Protein AF-A0A4S2IW60-F1 (afdb_monomer_lite)

Structure (mmCIF, N/CA/C/O backbone):
data_AF-A0A4S2IW60-F1
#
_entry.id   AF-A0A4S2IW60-F1
#
loop_
_atom_site.group_PDB
_atom_site.id
_atom_site.type_symbol
_atom_site.label_atom_id
_atom_site.label_alt_id
_atom_site.label_comp_id
_atom_site.label_asym_id
_atom_site.label_entity_id
_atom_site.label_seq_id
_atom_site.pdbx_PDB_ins_code
_atom_site.Cartn_x
_atom_site.Cartn_y
_atom_site.Cartn_z
_atom_site.occupancy
_atom_site.B_iso_or_equiv
_atom_site.auth_seq_id
_atom_site.auth_comp_id
_atom_site.auth_asym_id
_atom_site.auth_atom_id
_atom_site.pdbx_PDB_model_num
ATOM 1 N N . MET A 1 1 ? 1.378 2.938 -39.657 1.00 47.91 1 MET A N 1
ATOM 2 C CA . MET A 1 1 ? 2.531 2.652 -40.544 1.00 47.91 1 MET A CA 1
ATOM 3 C C . MET A 1 1 ? 3.565 1.867 -39.759 1.00 47.91 1 MET A C 1
ATOM 5 O O . MET A 1 1 ? 3.958 2.307 -38.686 1.00 47.91 1 MET A O 1
ATOM 9 N N . ASN A 1 2 ? 3.950 0.685 -40.238 1.00 55.69 2 ASN A N 1
ATOM 10 C CA . ASN A 1 2 ? 4.815 -0.235 -39.501 1.00 55.69 2 ASN A CA 1
ATOM 11 C C . ASN A 1 2 ? 6.294 0.140 -39.723 1.00 55.69 2 ASN A C 1
ATOM 13 O O . ASN A 1 2 ? 6.951 -0.368 -40.628 1.00 55.69 2 ASN A O 1
ATOM 17 N N . LEU A 1 3 ? 6.793 1.098 -38.936 1.00 64.81 3 LEU A N 1
ATOM 18 C CA . LEU A 1 3 ? 8.138 1.681 -39.078 1.00 64.81 3 LEU A CA 1
ATOM 19 C C . LEU A 1 3 ? 9.258 0.635 -38.951 1.00 64.81 3 LEU A C 1
ATOM 21 O O . LEU A 1 3 ? 10.300 0.759 -39.585 1.00 64.81 3 LEU A O 1
ATOM 25 N N . GLN A 1 4 ? 9.027 -0.439 -38.193 1.00 69.62 4 GLN A N 1
ATOM 26 C CA . GLN A 1 4 ? 9.995 -1.527 -38.045 1.00 69.62 4 GLN A CA 1
ATOM 27 C C . GLN A 1 4 ? 10.206 -2.312 -39.346 1.00 69.62 4 GLN A C 1
ATOM 29 O O . GLN A 1 4 ? 11.323 -2.745 -39.628 1.00 69.62 4 GLN A O 1
ATOM 34 N N . ALA A 1 5 ? 9.163 -2.463 -40.168 1.00 71.06 5 ALA A N 1
ATOM 35 C CA . ALA A 1 5 ? 9.272 -3.144 -41.454 1.00 71.06 5 ALA A CA 1
ATOM 36 C C . ALA A 1 5 ? 10.109 -2.328 -42.454 1.00 71.06 5 ALA A C 1
ATOM 38 O O . ALA A 1 5 ? 10.942 -2.897 -43.160 1.00 71.06 5 ALA A O 1
ATOM 39 N N . SER A 1 6 ? 9.963 -0.994 -42.469 1.00 76.00 6 SER A N 1
ATOM 40 C CA . SER A 1 6 ? 10.751 -0.145 -43.373 1.00 76.00 6 SER A CA 1
ATOM 41 C C . SER A 1 6 ? 12.216 -0.037 -42.945 1.00 76.00 6 SER A C 1
ATOM 43 O O . SER A 1 6 ? 13.084 -0.030 -43.815 1.00 76.00 6 SER A O 1
ATOM 45 N N . VAL A 1 7 ? 12.508 -0.009 -41.635 1.00 78.12 7 VAL A N 1
ATOM 46 C CA . VAL A 1 7 ? 13.886 -0.003 -41.100 1.00 78.12 7 VAL A CA 1
ATOM 47 C C . VAL A 1 7 ? 14.616 -1.305 -41.433 1.00 78.12 7 VAL A C 1
ATOM 49 O O . VAL A 1 7 ? 15.764 -1.270 -41.864 1.00 78.12 7 VAL A O 1
ATOM 52 N N . ARG A 1 8 ? 13.951 -2.462 -41.315 1.00 80.06 8 ARG A N 1
ATOM 53 C CA . ARG A 1 8 ? 14.544 -3.756 -41.701 1.00 80.06 8 ARG A CA 1
ATOM 54 C C . ARG A 1 8 ? 14.834 -3.834 -43.200 1.00 80.06 8 ARG A C 1
ATOM 56 O O . ARG A 1 8 ? 15.906 -4.292 -43.582 1.00 80.06 8 ARG A O 1
ATOM 63 N N . ALA A 1 9 ? 13.917 -3.349 -44.037 1.00 80.19 9 ALA A N 1
ATOM 64 C CA . ALA A 1 9 ? 14.112 -3.311 -45.486 1.00 80.19 9 ALA A CA 1
ATOM 65 C C . ALA A 1 9 ? 15.262 -2.372 -45.899 1.00 80.19 9 ALA A C 1
ATOM 67 O O . ALA A 1 9 ? 16.077 -2.733 -46.744 1.00 80.19 9 ALA A O 1
ATOM 68 N N . THR A 1 10 ? 15.376 -1.195 -45.271 1.00 79.75 10 THR A N 1
ATOM 69 C CA . THR A 1 10 ? 16.480 -0.251 -45.540 1.00 79.75 10 THR A CA 1
ATOM 70 C C . THR A 1 10 ? 17.820 -0.750 -45.012 1.00 79.75 10 THR A C 1
ATOM 72 O O . THR A 1 10 ? 18.823 -0.603 -45.704 1.00 79.75 10 THR A O 1
ATOM 75 N N . ALA A 1 11 ? 17.851 -1.403 -43.849 1.00 78.12 11 ALA A N 1
ATOM 76 C CA . ALA A 1 11 ? 19.061 -2.045 -43.340 1.00 78.12 11 ALA A CA 1
ATOM 77 C C . ALA A 1 11 ? 19.540 -3.174 -44.271 1.00 78.12 11 ALA A C 1
ATOM 79 O O . ALA A 1 11 ? 20.723 -3.230 -44.597 1.00 78.12 11 ALA A O 1
ATOM 80 N N . ALA A 1 12 ? 18.628 -4.021 -44.762 1.00 79.12 12 ALA A N 1
ATOM 81 C CA . ALA A 1 12 ? 18.950 -5.079 -45.723 1.00 79.12 12 ALA A CA 1
ATOM 82 C C . ALA A 1 12 ? 19.441 -4.524 -47.074 1.00 79.12 12 ALA A C 1
ATOM 84 O O . ALA A 1 12 ? 20.377 -5.056 -47.667 1.00 79.12 12 ALA A O 1
ATOM 85 N N . ALA A 1 13 ? 18.853 -3.424 -47.551 1.00 77.44 13 ALA A N 1
ATOM 86 C CA . ALA A 1 13 ? 19.328 -2.745 -48.753 1.00 77.44 13 ALA A CA 1
ATOM 87 C C . ALA A 1 13 ? 20.726 -2.133 -48.548 1.00 77.44 13 ALA A C 1
ATOM 89 O O . ALA A 1 13 ? 21.573 -2.225 -49.433 1.00 77.44 13 ALA A O 1
ATOM 90 N N . ALA A 1 14 ? 21.006 -1.559 -47.375 1.00 74.50 14 ALA A N 1
ATOM 91 C CA . ALA A 1 14 ? 22.305 -0.966 -47.064 1.00 74.50 14 ALA A CA 1
ATOM 92 C C . ALA A 1 14 ? 23.424 -2.018 -46.947 1.00 74.50 14 ALA A C 1
ATOM 94 O O . ALA A 1 14 ? 24.538 -1.788 -47.425 1.00 74.50 14 ALA A O 1
ATOM 95 N N . THR A 1 15 ? 23.140 -3.196 -46.380 1.00 79.62 15 THR A N 1
ATOM 96 C CA . THR A 1 15 ? 24.102 -4.312 -46.347 1.00 79.62 15 THR A CA 1
ATOM 97 C C . THR A 1 15 ? 24.332 -4.905 -47.738 1.00 79.62 15 THR A C 1
ATOM 99 O O . THR A 1 15 ? 25.475 -5.204 -48.095 1.00 79.62 15 THR A O 1
ATOM 102 N N . ALA A 1 16 ? 23.287 -5.001 -48.566 1.00 77.81 16 ALA A N 1
ATOM 103 C CA . ALA A 1 16 ? 23.410 -5.404 -49.967 1.00 77.81 16 ALA A CA 1
ATOM 104 C C . ALA A 1 16 ? 24.248 -4.403 -50.787 1.00 77.81 16 ALA A C 1
ATOM 106 O O . ALA A 1 16 ? 25.131 -4.808 -51.541 1.00 77.81 16 ALA A O 1
ATOM 107 N N . LEU A 1 17 ? 24.047 -3.095 -50.599 1.00 77.94 17 LEU A N 1
ATOM 108 C CA . LEU A 1 17 ? 24.834 -2.050 -51.268 1.00 77.94 17 LEU A CA 1
ATOM 109 C C . LEU A 1 17 ? 26.304 -2.068 -50.837 1.00 77.94 17 LEU A C 1
ATOM 111 O O . LEU A 1 17 ? 27.192 -1.985 -51.682 1.00 77.94 17 LEU A O 1
ATOM 115 N N . SER A 1 18 ? 26.568 -2.248 -49.541 1.00 76.56 18 SER A N 1
ATOM 116 C CA . SER A 1 18 ? 27.932 -2.304 -49.000 1.00 76.56 18 SER A CA 1
ATOM 117 C C . SER A 1 18 ? 28.696 -3.537 -49.498 1.00 76.56 18 SER A C 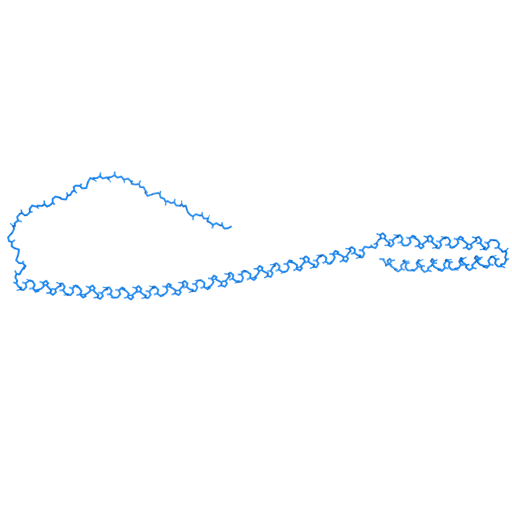1
ATOM 119 O O . SER A 1 18 ? 29.849 -3.430 -49.911 1.00 76.56 18 SER A O 1
ATOM 121 N N . SER A 1 19 ? 28.048 -4.707 -49.515 1.00 79.31 19 SER A N 1
ATOM 122 C CA . SER A 1 19 ? 28.646 -5.951 -50.027 1.00 79.31 19 SER A CA 1
ATOM 123 C C . SER A 1 19 ? 28.878 -5.906 -51.541 1.00 79.31 19 SER A C 1
ATOM 125 O O . SER A 1 19 ? 29.944 -6.304 -52.010 1.00 79.31 19 SER A O 1
ATOM 127 N N . THR A 1 20 ? 27.938 -5.339 -52.303 1.00 79.25 20 THR A N 1
ATOM 128 C CA . THR A 1 20 ? 28.088 -5.136 -53.754 1.00 79.25 20 THR A CA 1
ATOM 129 C C . THR A 1 20 ? 29.195 -4.121 -54.065 1.00 79.25 20 THR A C 1
ATOM 131 O O . THR A 1 20 ? 30.006 -4.343 -54.964 1.00 79.25 20 THR A O 1
ATOM 134 N N . GLY A 1 21 ? 29.289 -3.035 -53.291 1.00 72.81 21 GLY A N 1
ATOM 135 C CA . GLY A 1 21 ? 30.345 -2.029 -53.411 1.00 72.81 21 GLY A CA 1
ATOM 136 C C . GLY A 1 21 ? 31.744 -2.581 -53.116 1.00 72.81 21 GLY A C 1
ATOM 137 O O . GLY A 1 21 ? 32.685 -2.269 -53.849 1.00 72.81 21 GLY A O 1
ATOM 138 N N . LEU A 1 22 ? 31.869 -3.458 -52.110 1.00 77.25 22 LEU A N 1
ATOM 139 C CA . LEU A 1 22 ? 33.101 -4.194 -51.784 1.00 77.25 22 LEU A CA 1
ATOM 140 C C . LEU A 1 22 ? 33.511 -5.168 -52.899 1.00 77.25 22 LEU A C 1
ATOM 142 O O . LEU A 1 22 ? 34.684 -5.248 -53.263 1.00 77.25 22 LEU A O 1
ATOM 146 N N . ALA A 1 23 ? 32.545 -5.878 -53.486 1.00 76.94 23 ALA A N 1
ATOM 147 C CA . ALA A 1 23 ? 32.806 -6.778 -54.606 1.00 76.94 23 ALA A CA 1
ATOM 148 C C . ALA A 1 23 ? 33.277 -6.013 -55.857 1.00 76.94 23 ALA A C 1
ATOM 150 O O . ALA A 1 23 ? 34.226 -6.434 -56.518 1.00 76.94 23 ALA A O 1
ATOM 151 N N . LEU A 1 24 ? 32.664 -4.860 -56.155 1.00 75.19 24 LEU A N 1
ATOM 152 C CA . LEU A 1 24 ? 33.042 -3.998 -57.283 1.00 75.19 24 LEU A CA 1
ATOM 153 C C . LEU A 1 24 ? 34.412 -3.336 -57.093 1.00 75.19 24 LEU A C 1
ATOM 155 O O . LEU A 1 24 ? 35.187 -3.272 -58.047 1.00 75.19 24 LEU A O 1
ATOM 159 N N . THR A 1 25 ? 34.743 -2.895 -55.875 1.00 76.75 25 THR A N 1
ATOM 160 C CA . THR A 1 25 ? 36.091 -2.384 -55.566 1.00 76.75 25 THR A CA 1
ATOM 161 C C . THR A 1 25 ? 37.144 -3.468 -55.729 1.00 76.75 25 THR A C 1
ATOM 163 O O . THR A 1 25 ? 38.129 -3.244 -56.430 1.00 76.75 25 THR A O 1
ATOM 166 N N . GLY A 1 26 ? 36.918 -4.658 -55.165 1.00 73.38 26 GLY A N 1
ATOM 167 C CA . GLY A 1 26 ? 37.831 -5.793 -55.316 1.00 73.38 26 GLY A CA 1
ATOM 168 C C . GLY A 1 26 ? 38.048 -6.180 -56.780 1.00 73.38 26 GLY A C 1
ATOM 169 O O . GLY A 1 26 ? 39.187 -6.329 -57.221 1.00 73.38 26 GLY A O 1
ATOM 170 N N . LEU A 1 27 ? 36.970 -6.262 -57.565 1.00 75.38 27 LEU A N 1
ATOM 171 C CA . LEU A 1 27 ? 37.039 -6.605 -58.988 1.00 75.38 27 LEU A CA 1
ATOM 172 C C . LEU A 1 27 ? 37.713 -5.508 -59.829 1.00 75.38 27 LEU A C 1
ATOM 174 O O . LEU A 1 27 ? 38.441 -5.818 -60.773 1.00 75.38 27 LEU A O 1
ATOM 178 N N . GLY A 1 28 ? 37.510 -4.236 -59.471 1.00 67.56 28 GLY A N 1
ATOM 179 C CA . GLY A 1 28 ? 38.191 -3.092 -60.079 1.00 67.56 28 GLY A CA 1
ATOM 180 C C . GLY A 1 28 ? 39.699 -3.102 -59.826 1.00 67.56 28 GLY A C 1
ATOM 181 O O . GLY A 1 28 ? 40.467 -2.872 -60.759 1.00 67.56 28 GLY A O 1
ATOM 182 N N . VAL A 1 29 ? 40.127 -3.445 -58.607 1.00 77.44 29 VAL A N 1
ATOM 183 C CA . VAL A 1 29 ? 41.548 -3.586 -58.243 1.00 77.44 29 VAL A CA 1
ATOM 184 C C . VAL A 1 29 ? 42.187 -4.777 -58.963 1.00 77.44 29 VAL A C 1
ATOM 186 O O . VAL A 1 29 ? 43.244 -4.628 -59.566 1.00 77.44 29 VAL A O 1
ATOM 189 N N . LEU A 1 30 ? 41.520 -5.935 -58.989 1.00 83.19 30 LEU A N 1
ATOM 190 C CA . LEU A 1 30 ? 42.009 -7.142 -59.673 1.00 83.19 30 LEU A CA 1
ATOM 191 C C . LEU A 1 30 ? 42.158 -6.969 -61.193 1.00 83.19 30 LEU A C 1
ATOM 193 O O . LEU A 1 30 ? 43.026 -7.596 -61.795 1.00 83.19 30 LEU A O 1
ATOM 197 N N . ARG A 1 31 ? 41.317 -6.140 -61.825 1.00 85.25 31 ARG A N 1
ATOM 198 C CA . ARG A 1 31 ? 41.336 -5.890 -63.279 1.00 85.25 31 ARG A CA 1
ATOM 199 C C . ARG A 1 31 ? 42.014 -4.574 -63.685 1.00 85.25 31 ARG A C 1
ATOM 201 O O . ARG A 1 31 ? 41.926 -4.211 -64.855 1.00 85.25 31 ARG A O 1
ATOM 208 N N . ASN A 1 32 ? 42.661 -3.855 -62.760 1.00 80.56 32 ASN A N 1
ATOM 209 C CA . ASN A 1 32 ? 43.250 -2.525 -63.001 1.00 80.56 32 ASN A CA 1
ATOM 210 C C . ASN A 1 32 ? 42.265 -1.508 -63.624 1.00 80.56 32 ASN A C 1
ATOM 212 O O . ASN A 1 32 ? 42.641 -0.631 -64.401 1.00 80.56 32 ASN A O 1
ATOM 216 N N . ASN A 1 33 ? 40.979 -1.612 -63.279 1.00 80.44 33 ASN A N 1
ATOM 217 C CA . ASN A 1 33 ? 39.919 -0.765 -63.816 1.00 80.44 33 ASN A CA 1
ATOM 218 C C . ASN A 1 33 ? 39.506 0.298 -62.783 1.00 80.44 33 ASN A C 1
ATOM 220 O O . ASN A 1 33 ? 38.589 0.101 -61.981 1.00 80.44 33 ASN A O 1
ATOM 224 N N . VAL A 1 34 ? 40.201 1.438 -62.816 1.00 80.69 34 VAL A N 1
ATOM 225 C CA . VAL A 1 34 ? 40.030 2.584 -61.901 1.00 80.69 34 VAL A CA 1
ATOM 226 C C . VAL A 1 34 ? 38.567 3.030 -61.710 1.00 80.69 34 VAL A C 1
ATOM 228 O O . VAL A 1 34 ? 38.159 3.176 -60.557 1.00 80.69 34 VAL A O 1
ATOM 231 N N . PRO A 1 35 ? 37.726 3.201 -62.753 1.00 83.31 35 PRO A N 1
ATOM 232 C CA . PRO A 1 35 ? 36.339 3.634 -62.554 1.00 83.31 35 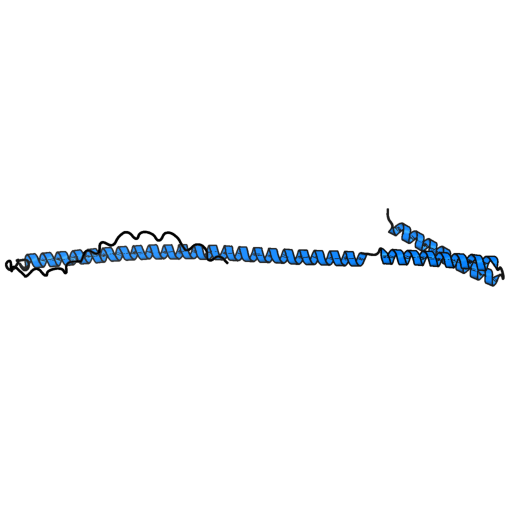PRO A CA 1
ATOM 233 C C . PRO A 1 35 ? 35.487 2.634 -61.757 1.00 83.31 35 PRO A C 1
ATOM 235 O O . PRO A 1 35 ? 34.592 3.056 -61.027 1.00 83.31 35 PRO A O 1
ATOM 238 N N . HIS A 1 36 ? 35.780 1.329 -61.817 1.00 74.12 36 HIS A N 1
ATOM 239 C CA . HIS A 1 36 ? 35.074 0.333 -60.998 1.00 74.12 36 HIS A CA 1
ATOM 240 C C . HIS A 1 36 ? 35.511 0.387 -59.528 1.00 74.12 36 HIS A C 1
ATOM 242 O O . HIS A 1 36 ? 34.675 0.256 -58.633 1.00 74.12 36 HIS A O 1
ATOM 248 N N . ALA A 1 37 ? 36.796 0.650 -59.272 1.00 76.00 37 ALA A N 1
ATOM 249 C CA . ALA A 1 37 ? 37.308 0.844 -57.919 1.00 76.00 37 ALA A CA 1
ATOM 250 C C . ALA A 1 37 ? 36.732 2.113 -57.259 1.00 76.00 37 ALA A C 1
ATOM 252 O O . ALA A 1 37 ? 36.306 2.072 -56.107 1.00 76.00 37 ALA A O 1
ATOM 253 N N . VAL A 1 38 ? 36.642 3.223 -57.997 1.00 84.75 38 VAL A N 1
ATOM 254 C CA . VAL A 1 38 ? 36.061 4.481 -57.488 1.00 84.75 38 VAL A CA 1
ATOM 255 C C . VAL A 1 38 ? 34.541 4.369 -57.298 1.00 84.75 38 VAL A C 1
ATOM 257 O O . VAL A 1 38 ? 34.004 4.835 -56.295 1.00 84.75 38 VAL A O 1
ATOM 260 N N . GLY A 1 39 ? 33.831 3.712 -58.221 1.00 78.81 39 GLY A N 1
ATOM 261 C CA . GLY A 1 39 ? 32.390 3.483 -58.083 1.00 78.81 39 GLY A CA 1
ATOM 262 C C . GLY A 1 39 ? 32.044 2.599 -56.881 1.00 78.81 39 GLY A C 1
ATOM 263 O O . GLY A 1 39 ? 31.135 2.917 -56.113 1.00 78.81 39 GLY A O 1
ATOM 264 N N . GLY A 1 40 ? 32.804 1.520 -56.669 1.00 76.75 40 GLY A N 1
ATOM 265 C CA . GLY A 1 40 ? 32.594 0.624 -55.533 1.00 76.75 40 GLY A CA 1
ATOM 266 C C . GLY A 1 40 ? 32.867 1.290 -54.180 1.00 76.75 40 GLY A C 1
ATOM 267 O O . GLY A 1 40 ? 32.097 1.079 -53.245 1.00 76.75 40 GLY A O 1
ATOM 268 N N . SER A 1 41 ? 33.889 2.148 -54.064 1.00 79.38 41 SER A N 1
ATOM 269 C CA . SER A 1 41 ? 34.186 2.842 -52.801 1.00 79.38 41 SER A CA 1
ATOM 270 C C . SER A 1 41 ? 33.093 3.851 -52.431 1.00 79.38 41 SER A C 1
ATOM 272 O O . SER A 1 41 ? 32.725 3.954 -51.261 1.00 79.38 41 SER A O 1
ATOM 274 N N . CYS A 1 42 ? 32.494 4.516 -53.425 1.00 84.31 42 CYS A N 1
ATOM 275 C CA . CYS A 1 42 ? 31.334 5.388 -53.233 1.00 84.31 42 CYS A CA 1
ATOM 276 C C . CYS A 1 42 ? 30.096 4.615 -52.726 1.00 84.31 42 CYS A C 1
ATOM 278 O O . CYS A 1 42 ? 29.404 5.063 -51.806 1.00 84.31 42 CYS A O 1
ATOM 280 N N . LEU A 1 43 ? 29.843 3.412 -53.256 1.00 77.44 43 LEU A N 1
ATOM 281 C CA . LEU A 1 43 ? 28.753 2.543 -52.787 1.00 77.44 43 LEU A CA 1
ATOM 282 C C . LEU A 1 43 ? 28.969 2.040 -51.352 1.00 77.44 43 LEU A C 1
ATOM 284 O O . LEU A 1 43 ? 28.022 1.963 -50.572 1.00 77.44 43 LEU A O 1
ATOM 288 N N . VAL A 1 44 ? 30.215 1.751 -50.972 1.00 82.56 44 VAL A N 1
ATOM 289 C CA . VAL A 1 44 ? 30.550 1.377 -49.589 1.00 82.56 44 VAL A CA 1
ATOM 290 C C . VAL A 1 44 ? 30.351 2.562 -48.641 1.00 82.56 44 VAL A C 1
ATOM 292 O O . VAL A 1 44 ? 29.719 2.406 -47.598 1.00 82.56 44 VAL A O 1
ATOM 295 N N . ALA A 1 45 ? 30.825 3.757 -49.006 1.00 83.50 45 ALA A N 1
ATOM 296 C CA . ALA A 1 45 ? 30.671 4.956 -48.181 1.00 83.50 45 ALA A CA 1
ATOM 297 C C . ALA A 1 45 ? 29.193 5.315 -47.949 1.00 83.50 45 ALA A C 1
ATOM 299 O O . ALA A 1 45 ? 28.791 5.612 -46.823 1.00 83.50 45 ALA A O 1
ATOM 300 N N . THR A 1 46 ? 28.366 5.230 -48.995 1.00 85.69 46 THR A N 1
ATOM 301 C CA . THR A 1 46 ? 26.917 5.466 -48.890 1.00 85.69 46 THR A CA 1
ATOM 302 C C . THR A 1 46 ? 26.214 4.386 -48.068 1.00 85.69 46 THR A C 1
ATOM 304 O O . THR A 1 46 ? 25.390 4.721 -47.216 1.00 85.69 46 THR A O 1
ATOM 307 N N . GLY A 1 47 ? 26.574 3.111 -48.238 1.00 78.19 47 GLY A N 1
ATOM 308 C CA . GLY A 1 47 ? 26.053 2.015 -47.419 1.00 78.19 47 GLY A CA 1
ATOM 309 C C . GLY A 1 47 ? 26.346 2.199 -45.925 1.00 78.19 47 GLY A C 1
ATOM 310 O O . GLY A 1 47 ? 25.432 2.118 -45.102 1.00 78.19 47 GLY A O 1
ATOM 311 N N . ILE A 1 48 ? 27.589 2.545 -45.577 1.00 86.06 48 ILE A N 1
ATOM 312 C CA . ILE A 1 48 ? 27.997 2.832 -44.193 1.00 86.06 48 ILE A CA 1
ATOM 313 C C . ILE A 1 48 ? 27.246 4.049 -43.639 1.00 86.06 48 ILE A C 1
ATOM 315 O O . ILE A 1 48 ? 26.742 3.991 -42.517 1.00 86.06 48 ILE A O 1
ATOM 319 N N . ALA A 1 49 ? 27.120 5.129 -44.417 1.00 89.94 49 ALA A N 1
ATOM 320 C CA . ALA A 1 49 ? 26.400 6.329 -43.992 1.00 89.94 49 ALA A CA 1
ATOM 321 C C . ALA A 1 49 ? 24.922 6.038 -43.676 1.00 89.94 49 ALA A C 1
ATOM 323 O O . ALA A 1 49 ? 24.399 6.511 -42.666 1.00 89.94 49 ALA A O 1
ATOM 324 N N . VAL A 1 50 ? 24.253 5.213 -44.490 1.00 87.94 50 VAL A N 1
ATOM 325 C CA . VAL A 1 50 ? 22.862 4.803 -44.243 1.00 87.94 50 VAL A CA 1
ATOM 326 C C . VAL A 1 50 ? 22.748 3.953 -42.975 1.00 87.94 50 VAL A C 1
ATOM 328 O O . VAL A 1 50 ? 21.863 4.208 -42.157 1.00 87.94 50 VAL A O 1
ATOM 331 N N . VAL A 1 51 ? 23.650 2.988 -42.760 1.00 87.38 51 VAL A N 1
ATOM 332 C CA . VAL A 1 51 ? 23.668 2.176 -41.527 1.00 87.38 51 VAL A CA 1
ATOM 333 C C . VAL A 1 51 ? 23.895 3.053 -40.293 1.00 87.38 51 VAL A C 1
ATOM 335 O O . VAL A 1 51 ? 23.180 2.906 -39.301 1.00 87.38 51 VAL A O 1
ATOM 338 N N . ALA A 1 52 ? 24.830 4.003 -40.361 1.00 86.62 52 ALA A N 1
ATOM 339 C CA . ALA A 1 52 ? 25.104 4.933 -39.269 1.00 86.62 52 ALA A CA 1
ATOM 340 C C . ALA A 1 52 ? 23.876 5.793 -38.923 1.00 86.62 52 ALA A C 1
ATOM 342 O O . ALA A 1 52 ? 23.523 5.920 -37.751 1.00 86.62 52 ALA A O 1
ATOM 343 N N . LEU A 1 53 ? 23.171 6.326 -39.927 1.00 89.06 53 LEU A N 1
ATOM 344 C CA . LEU A 1 53 ? 21.940 7.096 -39.715 1.00 89.06 53 LEU A CA 1
ATOM 345 C C . LEU A 1 53 ? 20.817 6.254 -39.098 1.00 89.06 53 LEU A C 1
ATOM 347 O O . LEU A 1 53 ? 20.088 6.750 -38.236 1.00 89.06 53 LEU A O 1
ATOM 351 N N . ILE A 1 54 ? 20.679 4.986 -39.503 1.00 87.62 54 ILE A N 1
ATOM 352 C CA . ILE A 1 54 ? 19.706 4.063 -38.903 1.00 87.62 54 ILE A CA 1
ATOM 353 C C . ILE A 1 54 ? 20.040 3.835 -37.429 1.00 87.62 54 ILE A C 1
ATOM 355 O O . ILE A 1 54 ? 19.143 3.964 -36.601 1.00 87.62 54 ILE A O 1
ATOM 359 N N . LEU A 1 55 ? 21.308 3.568 -37.097 1.00 85.00 55 LEU A N 1
ATOM 360 C CA . LEU A 1 55 ? 21.748 3.343 -35.718 1.00 85.00 55 LEU A CA 1
ATOM 361 C C . LEU A 1 55 ? 21.520 4.567 -34.827 1.00 85.00 55 LEU A C 1
ATOM 363 O O . LEU A 1 55 ? 20.982 4.431 -33.730 1.00 85.00 55 LEU A O 1
ATOM 367 N N . ILE A 1 56 ? 21.866 5.764 -35.309 1.00 87.56 56 ILE A N 1
ATOM 368 C CA . ILE A 1 56 ? 21.618 7.019 -34.585 1.00 87.56 56 ILE A CA 1
ATOM 369 C C . ILE A 1 56 ? 20.115 7.212 -34.371 1.00 87.56 56 ILE A C 1
ATOM 371 O O . ILE A 1 56 ? 19.677 7.526 -33.266 1.00 87.56 56 ILE A O 1
ATOM 375 N N . ARG A 1 57 ? 19.298 6.978 -35.406 1.00 86.62 57 ARG A N 1
ATOM 376 C CA . ARG A 1 57 ? 17.842 7.086 -35.287 1.00 86.62 57 ARG A CA 1
ATOM 377 C C . ARG A 1 57 ? 17.289 6.083 -34.284 1.00 86.62 57 ARG A C 1
ATOM 379 O O . ARG A 1 57 ? 16.456 6.474 -33.470 1.00 86.62 57 ARG A O 1
ATOM 386 N N . THR A 1 58 ? 17.711 4.820 -34.328 1.00 84.19 58 THR A N 1
ATOM 387 C CA . THR A 1 58 ? 17.269 3.818 -33.351 1.00 84.19 58 THR A CA 1
ATOM 388 C C . THR A 1 58 ? 17.710 4.212 -31.956 1.00 84.19 58 THR A C 1
ATOM 390 O O . THR A 1 58 ? 16.883 4.214 -31.067 1.00 84.19 58 THR A O 1
ATOM 393 N N . TRP A 1 59 ? 18.943 4.673 -31.772 1.00 84.25 59 TRP A N 1
ATOM 394 C CA . TRP A 1 59 ? 19.434 5.081 -30.459 1.00 84.25 59 TRP A CA 1
ATOM 395 C C . TRP A 1 59 ? 18.657 6.272 -29.872 1.00 84.25 59 TRP A C 1
ATOM 397 O O . TRP A 1 59 ? 18.349 6.278 -28.688 1.00 84.25 59 TRP A O 1
ATOM 407 N N . ILE A 1 60 ? 18.271 7.251 -30.699 1.00 83.94 60 ILE A N 1
ATOM 408 C CA . ILE A 1 60 ? 17.480 8.414 -30.257 1.00 83.94 60 ILE A CA 1
ATOM 409 C C . ILE A 1 60 ? 16.009 8.052 -30.002 1.00 83.94 60 ILE A C 1
ATOM 411 O O . ILE A 1 60 ? 15.366 8.626 -29.127 1.00 83.94 60 ILE A O 1
ATOM 415 N N . THR A 1 61 ? 15.438 7.156 -30.811 1.00 86.62 61 THR A N 1
ATOM 416 C CA . THR A 1 61 ? 13.993 6.858 -30.769 1.00 86.62 61 THR A CA 1
ATOM 417 C C . THR A 1 61 ? 13.641 5.644 -29.925 1.00 86.62 61 THR A C 1
ATOM 419 O O . THR A 1 61 ? 12.468 5.474 -29.570 1.00 86.62 61 THR A O 1
ATOM 422 N N . ASP A 1 62 ? 14.625 4.812 -29.593 1.00 82.44 62 ASP A N 1
ATOM 423 C CA . ASP A 1 62 ? 14.415 3.664 -28.737 1.00 82.44 62 ASP A CA 1
ATOM 424 C C . ASP A 1 62 ? 14.221 4.130 -27.298 1.00 82.44 62 ASP A C 1
ATOM 426 O O . ASP A 1 62 ? 15.128 4.566 -26.596 1.00 82.44 62 ASP A O 1
ATOM 430 N N . THR A 1 63 ? 12.961 4.089 -26.891 1.00 84.88 63 THR A N 1
ATOM 431 C CA . THR A 1 63 ? 12.504 4.436 -25.548 1.00 84.88 63 THR A CA 1
ATOM 432 C C . THR A 1 63 ? 11.970 3.199 -24.836 1.00 84.88 63 THR A C 1
ATOM 434 O O . THR A 1 63 ? 11.240 3.337 -23.853 1.00 84.88 63 THR A O 1
ATOM 437 N N . SER A 1 64 ? 12.286 1.989 -25.327 1.00 87.06 64 SER A N 1
ATOM 438 C CA . SER A 1 64 ? 11.814 0.726 -24.749 1.00 87.06 64 SER A CA 1
ATOM 439 C C . SER A 1 64 ? 12.109 0.648 -23.260 1.00 87.06 64 SER A C 1
ATOM 441 O O . SER A 1 64 ? 11.215 0.353 -22.473 1.00 87.06 64 SER A O 1
ATOM 443 N N . ASP A 1 65 ? 13.332 0.991 -22.870 1.00 86.50 65 ASP A N 1
ATOM 444 C CA . ASP A 1 65 ? 13.804 0.831 -21.500 1.00 86.50 65 ASP A CA 1
ATOM 445 C C . ASP A 1 65 ? 13.133 1.838 -20.572 1.00 86.50 65 ASP A C 1
ATOM 447 O O . ASP A 1 65 ? 12.657 1.470 -19.501 1.00 86.50 65 ASP A O 1
ATOM 451 N N . ALA A 1 66 ? 12.973 3.083 -21.027 1.00 85.31 66 ALA A N 1
ATOM 452 C CA . ALA A 1 66 ? 12.231 4.106 -20.297 1.00 85.31 66 ALA A CA 1
ATOM 453 C C . ALA A 1 66 ? 10.747 3.733 -20.133 1.00 85.31 66 ALA A C 1
ATOM 455 O O . ALA A 1 66 ? 10.174 3.917 -19.061 1.00 85.31 66 ALA A O 1
ATOM 456 N N . ARG A 1 67 ? 10.119 3.164 -21.171 1.00 90.19 67 ARG A N 1
ATOM 457 C CA . ARG A 1 67 ? 8.726 2.687 -21.107 1.00 90.19 67 ARG A CA 1
ATOM 458 C C . ARG A 1 67 ? 8.578 1.482 -20.185 1.00 90.19 67 ARG A C 1
ATOM 460 O O . ARG A 1 67 ? 7.616 1.423 -19.427 1.00 90.19 67 ARG A O 1
ATOM 467 N N . ASN A 1 68 ? 9.525 0.549 -20.224 1.00 93.50 68 ASN A N 1
ATOM 468 C CA . ASN A 1 68 ? 9.543 -0.617 -19.347 1.00 93.50 68 ASN A CA 1
ATOM 469 C C . ASN A 1 68 ? 9.754 -0.205 -17.886 1.00 93.50 68 ASN A C 1
ATOM 471 O O . ASN A 1 68 ? 9.037 -0.691 -17.014 1.00 93.50 68 ASN A O 1
ATOM 475 N N . ALA A 1 69 ? 10.671 0.729 -17.625 1.00 93.44 69 ALA A N 1
ATOM 476 C CA . ALA A 1 69 ? 10.898 1.293 -16.299 1.00 93.44 69 ALA A CA 1
ATOM 477 C C . ALA A 1 69 ? 9.654 2.025 -15.776 1.00 93.44 69 ALA A C 1
ATOM 479 O O . ALA A 1 69 ? 9.248 1.806 -14.637 1.00 93.44 69 ALA A O 1
ATOM 480 N N . LEU A 1 70 ? 8.996 2.827 -16.620 1.00 95.88 70 LEU A N 1
ATOM 481 C CA . LEU A 1 70 ? 7.745 3.497 -16.262 1.00 95.88 70 LEU A CA 1
ATOM 482 C C . LEU A 1 70 ? 6.633 2.488 -15.945 1.00 95.88 70 LEU A C 1
ATOM 484 O O . LEU A 1 70 ? 5.941 2.635 -14.942 1.00 95.88 70 LEU A O 1
ATOM 488 N N . ALA A 1 71 ? 6.476 1.447 -16.766 1.00 95.00 71 ALA A N 1
ATOM 489 C CA . ALA A 1 71 ? 5.482 0.402 -16.538 1.00 95.00 71 ALA A CA 1
ATOM 490 C C . ALA A 1 71 ? 5.759 -0.395 -15.251 1.00 95.00 71 ALA A C 1
ATOM 492 O O . ALA A 1 71 ? 4.821 -0.769 -14.550 1.00 95.00 71 ALA A O 1
ATOM 493 N N . ALA A 1 72 ? 7.028 -0.649 -14.921 1.00 96.75 72 ALA A N 1
ATOM 494 C CA . ALA A 1 72 ? 7.411 -1.272 -13.657 1.00 96.75 72 ALA A CA 1
ATOM 495 C C . ALA A 1 72 ? 7.057 -0.370 -12.464 1.00 96.75 72 ALA A C 1
ATOM 497 O O . ALA A 1 72 ? 6.347 -0.810 -11.564 1.00 96.75 72 ALA A O 1
ATOM 498 N N . ALA A 1 73 ? 7.437 0.910 -12.519 1.00 95.25 73 ALA A N 1
ATOM 499 C CA . ALA A 1 73 ? 7.128 1.883 -11.474 1.00 95.25 73 ALA A CA 1
ATOM 500 C C . ALA A 1 73 ? 5.613 2.050 -11.248 1.00 95.25 73 ALA A C 1
ATOM 502 O O . ALA A 1 73 ? 5.164 2.158 -10.110 1.00 95.25 73 ALA A O 1
ATOM 503 N N . GLN A 1 74 ? 4.808 2.021 -12.316 1.00 97.06 74 GLN A N 1
ATOM 504 C CA . GLN A 1 74 ? 3.345 2.061 -12.212 1.00 97.06 74 GLN A CA 1
ATOM 505 C C . GLN A 1 74 ? 2.782 0.835 -11.486 1.00 97.06 74 GLN A C 1
ATOM 507 O O . GLN A 1 74 ? 1.959 0.986 -10.586 1.00 97.06 74 GLN A O 1
ATOM 512 N N . ARG A 1 75 ? 3.253 -0.370 -11.827 1.00 96.69 75 ARG A N 1
ATOM 513 C CA . ARG A 1 75 ? 2.824 -1.604 -11.149 1.00 96.69 75 ARG A CA 1
ATOM 514 C C . ARG A 1 75 ? 3.213 -1.608 -9.676 1.00 96.69 75 ARG A C 1
ATOM 516 O O . ARG A 1 75 ? 2.429 -2.062 -8.845 1.00 96.69 75 ARG A O 1
ATOM 523 N N . ASP A 1 76 ? 4.397 -1.102 -9.349 1.00 97.25 76 ASP A N 1
ATOM 524 C CA . ASP A 1 76 ? 4.843 -0.999 -7.961 1.00 97.25 76 ASP A CA 1
ATOM 525 C C . ASP A 1 76 ? 3.981 -0.003 -7.175 1.00 97.25 76 ASP A C 1
ATOM 527 O O . ASP A 1 76 ? 3.495 -0.341 -6.095 1.00 97.25 76 ASP A O 1
ATOM 531 N N . ALA A 1 77 ? 3.667 1.159 -7.753 1.00 95.75 77 ALA A N 1
ATOM 532 C CA . ALA A 1 77 ? 2.760 2.129 -7.138 1.00 95.75 77 ALA A CA 1
ATOM 533 C C . ALA A 1 77 ? 1.340 1.562 -6.930 1.00 95.75 77 ALA A C 1
ATOM 535 O O . ALA A 1 77 ? 0.728 1.753 -5.876 1.00 95.75 77 ALA A O 1
ATOM 536 N N . GLU A 1 78 ? 0.804 0.817 -7.900 1.00 97.62 78 GLU A N 1
ATOM 537 C CA . GLU A 1 78 ? -0.489 0.129 -7.767 1.00 97.62 78 GLU A CA 1
ATOM 538 C C . GLU A 1 78 ? -0.461 -0.951 -6.674 1.00 97.62 78 GLU A C 1
ATOM 540 O O . GLU A 1 78 ? -1.413 -1.109 -5.899 1.00 97.62 78 GLU A O 1
ATOM 545 N N . LYS A 1 79 ? 0.652 -1.678 -6.562 1.00 97.50 79 LYS A N 1
ATOM 546 C CA . LYS A 1 79 ? 0.867 -2.683 -5.518 1.00 97.50 79 LYS A CA 1
ATOM 547 C C . LYS A 1 79 ? 0.950 -2.055 -4.128 1.00 97.50 79 LYS A C 1
ATOM 549 O O . LYS A 1 79 ? 0.397 -2.601 -3.176 1.00 97.50 79 LYS A O 1
ATOM 554 N N . GLU A 1 80 ? 1.603 -0.910 -3.988 1.00 96.44 80 GLU A N 1
ATOM 555 C CA . GLU A 1 80 ? 1.627 -0.162 -2.728 1.00 96.44 80 GLU A CA 1
ATOM 556 C C . GLU A 1 80 ? 0.238 0.361 -2.360 1.00 96.44 80 GLU A C 1
ATOM 558 O O . GLU A 1 80 ? -0.225 0.153 -1.237 1.00 96.44 80 GLU A O 1
ATOM 563 N N . ARG A 1 81 ? -0.477 0.945 -3.327 1.00 96.62 81 ARG A N 1
ATOM 564 C CA . ARG A 1 81 ? -1.844 1.436 -3.128 1.00 96.62 81 ARG A CA 1
ATOM 565 C C . ARG A 1 81 ? -2.798 0.323 -2.690 1.00 96.62 81 ARG A C 1
ATOM 567 O O . ARG A 1 81 ? -3.581 0.512 -1.763 1.00 96.62 81 ARG A O 1
ATOM 574 N N . SER A 1 82 ? -2.730 -0.845 -3.326 1.00 96.94 82 SER A N 1
ATOM 575 C CA . SER A 1 82 ? -3.562 -1.997 -2.950 1.00 96.94 82 SER A CA 1
ATOM 576 C C . SER A 1 82 ? -3.229 -2.536 -1.556 1.00 96.94 82 SER A C 1
ATOM 578 O O . SER A 1 82 ? -4.146 -2.843 -0.796 1.00 96.94 82 SER A O 1
ATOM 580 N N . ARG A 1 83 ? -1.946 -2.582 -1.171 1.00 97.00 83 ARG A N 1
ATOM 581 C CA . ARG A 1 83 ? -1.528 -2.935 0.198 1.00 97.00 8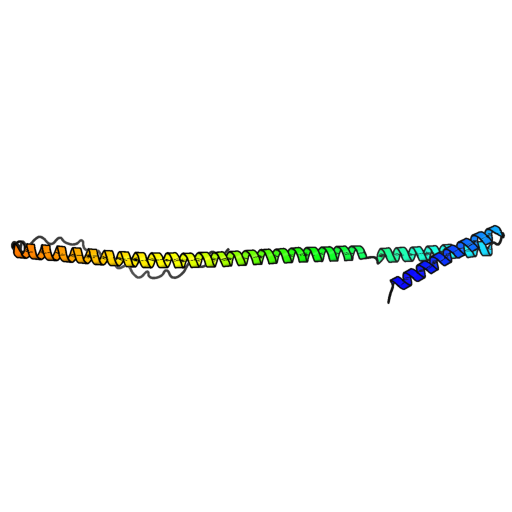3 ARG A CA 1
ATOM 582 C C . ARG A 1 83 ? -2.065 -1.956 1.235 1.00 97.00 83 ARG A C 1
ATOM 584 O O . ARG A 1 83 ? -2.547 -2.397 2.274 1.00 97.00 83 ARG A O 1
ATOM 591 N N . TYR A 1 84 ? -2.005 -0.657 0.948 1.00 97.12 84 TYR A N 1
ATOM 592 C CA . TYR A 1 84 ? -2.540 0.370 1.837 1.00 97.12 84 TYR A CA 1
ATOM 593 C C . TYR A 1 84 ? -4.046 0.192 2.056 1.00 97.12 84 TYR A C 1
ATOM 595 O O . TYR A 1 84 ? -4.491 0.130 3.199 1.00 97.12 84 TYR A O 1
ATOM 603 N N . PHE A 1 85 ? -4.823 0.016 0.982 1.00 96.88 85 PHE A N 1
ATOM 604 C CA . PHE A 1 85 ? -6.263 -0.221 1.108 1.00 96.88 85 PHE A CA 1
ATOM 605 C C . PHE A 1 85 ? -6.590 -1.515 1.849 1.00 96.88 85 PHE A C 1
ATOM 607 O O . PHE A 1 85 ? -7.504 -1.529 2.668 1.00 96.88 85 PHE A O 1
ATOM 614 N N . ALA A 1 86 ? -5.839 -2.589 1.604 1.00 97.00 86 ALA A N 1
ATOM 615 C CA . ALA A 1 86 ? -6.017 -3.837 2.337 1.00 97.00 86 ALA A CA 1
ATOM 616 C C . ALA A 1 86 ? -5.740 -3.657 3.840 1.00 97.00 86 ALA A C 1
ATOM 618 O O . ALA A 1 86 ? -6.505 -4.149 4.667 1.00 97.00 86 ALA A O 1
ATOM 619 N N . ALA A 1 87 ? -4.686 -2.918 4.198 1.00 97.06 87 ALA A N 1
ATOM 620 C CA . ALA A 1 87 ? -4.366 -2.612 5.590 1.00 97.06 87 ALA A CA 1
ATOM 621 C C . ALA A 1 87 ? -5.438 -1.729 6.248 1.00 97.06 87 ALA A C 1
ATOM 623 O O . ALA A 1 87 ? -5.843 -2.000 7.376 1.00 97.06 87 ALA A O 1
ATOM 624 N N . GLN A 1 88 ? -5.939 -0.716 5.537 1.00 97.88 88 GLN A N 1
ATOM 625 C CA . GLN A 1 88 ? -7.020 0.136 6.025 1.00 97.88 88 GLN A CA 1
ATOM 626 C C . GLN A 1 88 ? -8.304 -0.670 6.263 1.00 97.88 88 GLN A C 1
ATOM 628 O O . GLN A 1 88 ? -8.884 -0.586 7.341 1.00 97.88 88 GLN A O 1
ATOM 633 N N . ALA A 1 89 ? -8.705 -1.506 5.303 1.00 96.81 89 ALA A N 1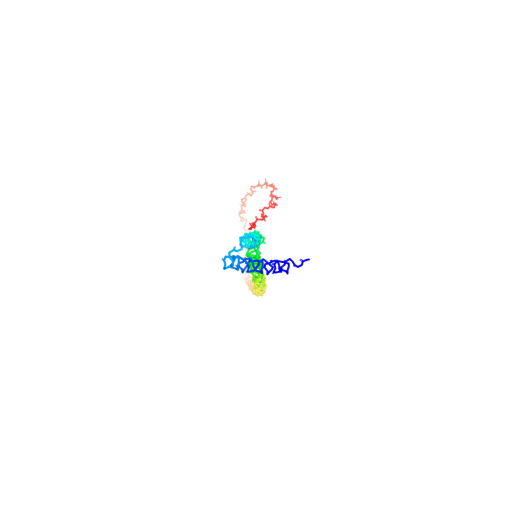
ATOM 634 C CA . ALA A 1 89 ? -9.882 -2.358 5.441 1.00 96.81 89 ALA A CA 1
ATOM 635 C C . ALA A 1 89 ? -9.747 -3.346 6.614 1.00 96.81 89 ALA A C 1
ATOM 637 O O . ALA A 1 89 ? -10.710 -3.582 7.342 1.00 96.81 89 ALA A O 1
ATOM 638 N N . ALA A 1 90 ? -8.549 -3.899 6.833 1.00 97.19 90 ALA A N 1
ATOM 639 C CA . ALA A 1 90 ? -8.280 -4.763 7.980 1.00 97.19 90 ALA A CA 1
ATOM 640 C C . ALA A 1 90 ? -8.429 -4.008 9.312 1.00 97.19 90 ALA A C 1
ATOM 642 O O . ALA A 1 90 ? -9.076 -4.511 10.229 1.00 97.19 90 ALA A O 1
ATOM 643 N N . LEU A 1 91 ? -7.892 -2.787 9.408 1.00 97.88 91 LEU A N 1
ATOM 644 C CA . LEU A 1 91 ? -8.037 -1.947 10.600 1.00 97.88 91 LEU A CA 1
ATOM 645 C C . LEU A 1 91 ? -9.496 -1.576 10.873 1.00 97.88 91 LEU A C 1
ATOM 647 O O . LEU A 1 91 ? -9.938 -1.653 12.016 1.00 97.88 91 LEU A O 1
ATOM 651 N N . GLU A 1 92 ? -10.251 -1.199 9.843 1.00 97.69 92 GLU A N 1
ATOM 652 C CA . GLU A 1 92 ? -11.673 -0.868 9.976 1.00 97.69 92 GLU A CA 1
ATOM 653 C C . GLU A 1 92 ? -12.492 -2.075 10.452 1.00 97.69 92 GLU A C 1
ATOM 655 O O . GLU A 1 92 ? -13.365 -1.930 11.311 1.00 97.69 92 GLU A O 1
ATOM 660 N N . ASN A 1 93 ? -12.171 -3.277 9.965 1.00 97.75 93 ASN A N 1
ATOM 661 C CA . ASN A 1 93 ? -12.818 -4.506 10.411 1.00 97.75 93 ASN A CA 1
ATOM 662 C C . ASN A 1 93 ? -12.507 -4.818 11.885 1.00 97.75 93 ASN A C 1
ATOM 664 O O . ASN A 1 93 ? -13.422 -5.057 12.672 1.00 97.75 93 ASN A O 1
ATOM 668 N N . GLU A 1 94 ? -11.237 -4.733 12.296 1.00 97.19 94 GLU A N 1
ATOM 669 C CA . GLU A 1 94 ? -10.850 -4.934 13.699 1.00 97.19 94 GLU A CA 1
ATOM 670 C C . GLU A 1 94 ? -11.488 -3.895 14.629 1.00 97.19 94 GLU A C 1
ATOM 672 O O . GLU A 1 94 ? -11.995 -4.238 15.697 1.00 97.19 94 GLU A O 1
ATOM 677 N N . GLN A 1 95 ? -11.549 -2.627 14.213 1.00 97.56 95 GLN A N 1
ATOM 678 C CA . GLN A 1 95 ? -12.260 -1.591 14.964 1.00 97.56 95 GLN A CA 1
ATOM 679 C C . GLN A 1 95 ? -13.760 -1.886 15.070 1.00 97.56 95 GLN A C 1
ATOM 681 O O . GLN A 1 95 ? -14.350 -1.695 16.136 1.00 97.56 95 GLN A O 1
ATOM 686 N N . GLY A 1 96 ? -14.383 -2.350 13.985 1.00 97.19 96 GLY A N 1
ATOM 687 C CA . GLY A 1 96 ? -15.781 -2.770 13.976 1.00 97.19 96 GLY A CA 1
ATOM 688 C C . GLY A 1 96 ? -16.039 -3.912 14.958 1.00 97.19 96 GLY A C 1
ATOM 689 O O . GLY A 1 96 ? -16.948 -3.812 15.785 1.00 97.19 96 GLY A O 1
ATOM 690 N N . ARG A 1 97 ? -15.195 -4.947 14.925 1.00 97.62 97 ARG A N 1
ATOM 691 C CA . ARG A 1 97 ? -15.248 -6.094 15.838 1.00 97.62 97 ARG A CA 1
ATOM 692 C C . ARG A 1 97 ? -15.116 -5.665 17.298 1.00 97.62 97 ARG A C 1
ATOM 694 O O . ARG A 1 97 ? -15.986 -5.983 18.102 1.00 97.62 97 ARG A O 1
ATOM 701 N N . LEU A 1 98 ? -14.096 -4.871 17.629 1.00 97.88 98 LEU A N 1
ATOM 702 C CA . LEU A 1 98 ? -13.878 -4.382 18.995 1.00 97.88 98 LEU A CA 1
ATOM 703 C C . LEU A 1 98 ? -15.060 -3.556 19.511 1.00 97.88 98 LEU A C 1
ATOM 705 O O . LEU A 1 98 ? -15.471 -3.713 20.658 1.00 97.88 98 LEU A O 1
ATOM 709 N N . ARG A 1 99 ? -15.649 -2.694 18.673 1.00 97.50 99 ARG A N 1
ATOM 710 C CA . ARG A 1 99 ? -16.844 -1.925 19.057 1.00 97.50 99 ARG A CA 1
ATOM 711 C C . ARG A 1 99 ? -18.030 -2.835 19.361 1.00 97.50 99 ARG A C 1
ATOM 713 O O . ARG A 1 99 ? -18.754 -2.580 20.319 1.00 97.50 99 ARG A O 1
ATOM 720 N N . GLN A 1 100 ? -18.233 -3.883 18.566 1.00 96.81 100 GLN A N 1
ATOM 721 C CA . GLN A 1 100 ? -19.294 -4.860 18.811 1.00 96.81 100 GLN A CA 1
ATOM 722 C C . GLN A 1 100 ? -19.055 -5.636 20.110 1.00 96.81 100 GLN A C 1
ATOM 724 O O . GLN A 1 100 ? -19.981 -5.759 20.907 1.00 96.81 100 GLN A O 1
ATOM 729 N N . GLU A 1 101 ? -17.823 -6.088 20.355 1.00 97.94 101 GLU A N 1
ATOM 730 C CA . GLU A 1 101 ? -17.440 -6.791 21.586 1.00 97.94 101 GLU A CA 1
ATOM 731 C C . GLU A 1 101 ? -17.647 -5.908 22.829 1.00 97.94 101 GLU A C 1
ATOM 733 O O . GLU A 1 101 ? -18.283 -6.336 23.791 1.00 97.94 101 GLU A O 1
ATOM 738 N N . VAL A 1 102 ? -17.200 -4.647 22.791 1.00 97.81 102 VAL A N 1
ATOM 739 C CA . VAL A 1 102 ? -17.399 -3.690 23.894 1.00 97.81 102 VAL A CA 1
ATOM 740 C C . VAL A 1 102 ? -18.882 -3.431 24.144 1.00 97.81 102 VAL A C 1
ATOM 742 O O . VAL A 1 102 ? -19.315 -3.438 25.293 1.00 97.81 102 VAL A O 1
ATOM 745 N N . ASN A 1 103 ? -19.678 -3.231 23.092 1.00 97.12 103 ASN A N 1
ATOM 746 C CA . ASN A 1 103 ? -21.116 -3.012 23.240 1.00 97.12 103 ASN A CA 1
ATOM 747 C C . ASN A 1 103 ? -21.821 -4.240 23.832 1.00 97.12 103 ASN A C 1
ATOM 749 O O . ASN A 1 103 ? -22.687 -4.090 24.693 1.00 97.12 103 ASN A O 1
ATOM 753 N N . ALA A 1 104 ? -21.444 -5.445 23.401 1.00 97.50 104 ALA A N 1
ATOM 754 C CA . ALA A 1 104 ? -21.985 -6.685 23.947 1.00 97.50 104 ALA A CA 1
ATOM 755 C C . ALA A 1 104 ? -21.636 -6.838 25.436 1.00 97.50 104 ALA A C 1
ATOM 757 O O . ALA A 1 104 ? -22.508 -7.160 26.244 1.00 97.50 104 ALA A O 1
ATOM 758 N N . GLU A 1 105 ? -20.396 -6.537 25.823 1.00 97.06 105 GLU A N 1
ATOM 759 C CA . GLU A 1 105 ? -19.973 -6.619 27.222 1.00 97.06 105 GLU A CA 1
ATOM 760 C C . GLU A 1 105 ? -20.644 -5.543 28.087 1.00 97.06 105 GLU A C 1
ATOM 762 O O . GLU A 1 105 ? -21.089 -5.827 29.196 1.00 97.06 105 GLU A O 1
ATOM 767 N N . GLN A 1 106 ? -20.826 -4.325 27.568 1.00 97.31 106 GLN A N 1
ATOM 768 C CA . GLN A 1 106 ? -21.594 -3.283 28.254 1.00 97.31 106 GLN A CA 1
ATOM 769 C C . GLN A 1 106 ? -23.045 -3.707 28.500 1.00 97.31 106 GLN A C 1
ATOM 771 O O . GLN A 1 106 ? -23.560 -3.511 29.600 1.00 97.31 106 GLN A O 1
ATOM 776 N N . GLN A 1 107 ? -23.701 -4.311 27.506 1.00 97.19 107 GLN A N 1
ATOM 777 C CA . GLN A 1 107 ? -25.062 -4.834 27.657 1.00 97.19 107 GLN A CA 1
ATOM 778 C C . GLN A 1 107 ? -25.115 -5.957 28.694 1.00 97.19 107 GLN A C 1
ATOM 780 O O . GLN A 1 107 ? -26.009 -5.977 29.543 1.00 97.19 107 GLN A O 1
ATOM 785 N N . ARG A 1 108 ? -24.127 -6.857 28.672 1.00 97.38 108 ARG A N 1
ATOM 786 C CA . ARG A 1 108 ? -23.999 -7.929 29.657 1.00 97.38 108 ARG A CA 1
ATOM 787 C C . ARG A 1 108 ? -23.844 -7.370 31.070 1.00 97.38 108 ARG A C 1
ATOM 789 O O . ARG A 1 108 ? -24.626 -7.734 31.944 1.00 97.38 108 ARG A O 1
ATOM 796 N N . ILE A 1 109 ? -22.904 -6.454 31.291 1.00 97.31 109 ILE A N 1
ATOM 797 C CA . ILE A 1 109 ? -22.679 -5.820 32.598 1.00 97.31 109 ILE A CA 1
ATOM 798 C C . ILE A 1 109 ? -23.935 -5.073 33.056 1.00 97.31 109 ILE A C 1
ATOM 800 O O . ILE A 1 109 ? -24.346 -5.217 34.205 1.00 97.31 109 ILE A O 1
ATOM 804 N N . ALA A 1 110 ? -24.587 -4.322 32.166 1.00 97.62 110 ALA A N 1
ATOM 805 C CA . ALA A 1 110 ? -25.822 -3.613 32.489 1.00 97.62 110 ALA A CA 1
ATOM 806 C C . ALA A 1 110 ? -26.940 -4.572 32.927 1.00 97.62 110 ALA A C 1
ATOM 808 O O . ALA A 1 110 ? -27.648 -4.281 33.891 1.00 97.62 110 ALA A O 1
ATOM 809 N N . SER A 1 111 ? -27.070 -5.728 32.264 1.00 97.12 111 SER A N 1
ATOM 810 C CA . SER A 1 111 ? -28.050 -6.750 32.642 1.00 97.12 111 SER A CA 1
ATOM 811 C C . SER A 1 111 ? -27.763 -7.344 34.024 1.00 97.12 111 SER A C 1
ATOM 813 O O . SER A 1 111 ? -28.673 -7.434 34.845 1.00 97.12 111 SER A O 1
ATOM 815 N N . ILE A 1 112 ? -26.496 -7.648 34.326 1.00 97.62 112 ILE A N 1
ATOM 816 C CA . ILE A 1 112 ? -26.077 -8.170 35.634 1.00 97.62 112 ILE A CA 1
ATOM 817 C C . ILE A 1 112 ? -26.366 -7.134 36.724 1.00 97.62 112 ILE A C 1
ATOM 819 O O . ILE A 1 112 ? -27.055 -7.440 37.695 1.00 97.62 112 ILE A O 1
ATOM 823 N N . LEU A 1 113 ? -25.951 -5.881 36.524 1.00 97.62 113 LEU A N 1
ATOM 824 C CA . LEU A 1 113 ? -26.199 -4.799 37.479 1.00 97.62 113 LEU A CA 1
ATOM 825 C C . LEU A 1 113 ? -27.694 -4.560 37.721 1.00 97.62 113 LEU A C 1
ATOM 827 O O . LEU A 1 113 ? -28.086 -4.245 38.843 1.00 97.62 113 LEU A O 1
ATOM 831 N N . ALA A 1 114 ? -28.538 -4.696 36.695 1.00 97.56 114 ALA A N 1
ATOM 832 C CA . ALA A 1 114 ? -29.984 -4.596 36.861 1.00 97.56 114 ALA A CA 1
ATOM 833 C C . ALA A 1 114 ? -30.521 -5.723 37.756 1.00 97.56 114 ALA A C 1
ATOM 835 O O . ALA A 1 114 ? -31.278 -5.449 38.686 1.00 97.56 114 ALA A O 1
ATOM 836 N N . THR A 1 115 ? -30.078 -6.965 37.532 1.00 97.31 115 THR A N 1
ATOM 837 C CA . THR A 1 115 ? -30.480 -8.108 38.369 1.00 97.31 115 THR A CA 1
ATOM 838 C C . THR A 1 115 ? -29.983 -7.989 39.810 1.00 97.31 115 THR A C 1
ATOM 840 O O . THR A 1 115 ? -30.740 -8.253 40.741 1.00 97.31 115 THR A O 1
ATOM 843 N N . GLU A 1 116 ? -28.749 -7.524 40.019 1.00 96.50 116 GLU A N 1
ATOM 844 C CA . GLU A 1 116 ? -28.187 -7.306 41.356 1.00 96.50 116 GLU A CA 1
ATOM 845 C C . GLU A 1 116 ? -28.921 -6.193 42.108 1.00 96.50 116 GLU A C 1
ATOM 847 O O . GLU A 1 116 ? -29.199 -6.331 43.299 1.00 96.50 116 GLU A O 1
ATOM 852 N N . ARG A 1 117 ? -29.279 -5.096 41.426 1.00 97.12 117 ARG A N 1
ATOM 853 C CA . ARG A 1 117 ? -30.068 -4.009 42.026 1.00 97.12 117 ARG A CA 1
ATOM 854 C C . ARG A 1 117 ? -31.451 -4.474 42.448 1.00 97.12 117 ARG A C 1
ATOM 856 O O . ARG A 1 117 ? -31.887 -4.119 43.538 1.00 97.12 117 ARG A O 1
ATOM 863 N N . GLU A 1 118 ? -32.112 -5.274 41.620 1.00 97.69 118 GLU A N 1
ATOM 864 C CA . GLU A 1 118 ? -33.421 -5.822 41.961 1.00 97.69 118 GLU A CA 1
ATOM 865 C C . GLU A 1 118 ? -33.331 -6.760 43.172 1.00 97.69 118 GLU A C 1
ATOM 867 O O . GLU A 1 118 ? -34.091 -6.613 44.127 1.00 97.69 118 GLU A O 1
ATOM 872 N N . ALA A 1 119 ? -32.329 -7.644 43.203 1.00 96.75 119 ALA A N 1
ATOM 873 C CA . ALA A 1 119 ? -32.079 -8.507 44.355 1.00 96.75 119 ALA A CA 1
ATOM 874 C C . ALA A 1 119 ? -31.791 -7.699 45.636 1.00 96.75 119 ALA A C 1
ATOM 876 O O . ALA A 1 119 ? -32.322 -8.012 46.702 1.00 96.75 119 ALA A O 1
ATOM 877 N N . MET A 1 120 ? -30.994 -6.628 45.546 1.00 95.56 120 MET A N 1
ATOM 878 C CA . MET A 1 120 ? -30.734 -5.738 46.683 1.00 95.56 120 MET A CA 1
ATOM 879 C C . MET A 1 120 ? -31.993 -5.009 47.158 1.00 95.56 120 MET A C 1
ATOM 881 O O . MET A 1 120 ? -32.180 -4.872 48.366 1.00 95.56 120 MET A O 1
ATOM 885 N N . ASN A 1 121 ? -32.855 -4.564 46.241 1.00 97.06 121 ASN A N 1
ATOM 886 C CA . ASN A 1 121 ? -34.118 -3.914 46.588 1.00 97.06 121 ASN A CA 1
ATOM 887 C C . ASN A 1 121 ? -35.057 -4.870 47.329 1.00 97.06 121 ASN A C 1
ATOM 889 O O . ASN A 1 121 ? -35.629 -4.485 48.345 1.00 97.06 121 ASN A O 1
ATOM 893 N N . ILE A 1 122 ? -35.160 -6.123 46.879 1.00 97.44 122 ILE A N 1
ATOM 894 C CA . ILE A 1 122 ? -35.955 -7.155 47.558 1.00 97.44 122 ILE A CA 1
ATOM 895 C C . ILE A 1 122 ? -35.429 -7.375 48.982 1.00 97.44 122 ILE A C 1
ATOM 897 O O . ILE A 1 122 ? -36.182 -7.248 49.945 1.00 97.44 122 ILE A O 1
ATOM 901 N N . MET A 1 123 ? -34.119 -7.593 49.136 1.00 96.75 123 MET A N 1
ATOM 902 C CA . MET A 1 123 ? -33.489 -7.768 50.453 1.00 96.75 123 MET A CA 1
ATOM 903 C C . MET A 1 123 ? -33.665 -6.541 51.359 1.00 96.75 123 MET A C 1
ATOM 905 O O . MET A 1 123 ? -33.752 -6.667 52.583 1.00 96.75 123 MET A O 1
ATOM 909 N N . PHE A 1 124 ? -33.675 -5.339 50.781 1.00 97.75 124 PHE A N 1
ATOM 910 C CA . PHE A 1 124 ? -33.915 -4.104 51.516 1.00 97.75 124 PHE A CA 1
ATOM 911 C C . PHE A 1 124 ? -35.358 -4.021 52.022 1.00 97.75 124 PHE A C 1
ATOM 913 O O . PHE A 1 124 ? -35.562 -3.747 53.205 1.00 97.75 124 PHE A O 1
ATOM 920 N N . GLU A 1 125 ? -36.346 -4.292 51.167 1.00 97.19 125 GLU A N 1
ATOM 921 C CA . GLU A 1 125 ? -37.760 -4.285 51.557 1.00 97.19 125 GLU A CA 1
ATOM 922 C C . GLU A 1 125 ? -38.069 -5.368 52.598 1.00 97.19 125 GLU A C 1
ATOM 924 O O . GLU A 1 125 ? -38.779 -5.096 53.566 1.00 97.19 125 GLU A O 1
ATOM 929 N N . GLU A 1 126 ? -37.464 -6.554 52.491 1.00 96.56 126 GLU A N 1
ATOM 930 C CA . GLU A 1 126 ? -37.574 -7.604 53.512 1.00 96.56 126 GLU A CA 1
ATOM 931 C C . GLU A 1 126 ? -37.028 -7.145 54.871 1.00 96.56 126 GLU A C 1
ATOM 933 O O . GLU A 1 126 ? -37.710 -7.258 55.893 1.00 96.56 126 GLU A O 1
ATOM 938 N N . LYS A 1 127 ? -35.817 -6.569 54.899 1.00 96.38 127 LYS A N 1
ATOM 939 C CA . LYS A 1 127 ? -35.215 -6.043 56.138 1.00 96.38 127 LYS A CA 1
ATOM 940 C C . LYS A 1 127 ? -36.029 -4.901 56.729 1.00 96.38 127 LYS A C 1
ATOM 942 O O . LYS A 1 127 ? -36.179 -4.814 57.947 1.00 96.38 127 LYS A O 1
ATOM 947 N N . ARG A 1 128 ? -36.560 -4.025 55.879 1.00 97.00 128 ARG A N 1
ATOM 948 C CA . ARG A 1 128 ? -37.427 -2.924 56.291 1.00 97.00 128 ARG A CA 1
ATOM 949 C C . ARG A 1 128 ? -38.727 -3.451 56.897 1.00 97.00 128 ARG A C 1
ATOM 951 O O . ARG A 1 128 ? -39.114 -2.977 57.960 1.00 97.00 128 ARG A O 1
ATOM 958 N N . ALA A 1 129 ? -39.371 -4.436 56.273 1.00 95.75 129 ALA A N 1
ATOM 959 C CA . ALA A 1 129 ? -40.578 -5.065 56.802 1.00 95.75 129 ALA A CA 1
ATOM 960 C C . ALA A 1 129 ? -40.316 -5.753 58.152 1.00 95.75 129 ALA A C 1
ATOM 962 O O . ALA A 1 129 ? -41.086 -5.555 59.093 1.00 95.75 129 ALA A O 1
ATOM 963 N N . ALA A 1 130 ? -39.199 -6.478 58.279 1.00 95.69 130 ALA A N 1
ATOM 964 C CA . ALA A 1 130 ? -38.780 -7.092 59.538 1.00 95.69 130 ALA A CA 1
ATOM 965 C C . ALA A 1 130 ? -38.592 -6.042 60.645 1.00 95.69 130 ALA A C 1
ATOM 967 O O . ALA A 1 130 ? -39.192 -6.167 61.712 1.00 95.69 130 ALA A O 1
ATOM 968 N N . LEU A 1 131 ? -37.861 -4.957 60.367 1.00 95.88 131 LEU A N 1
ATOM 969 C CA . LEU A 1 131 ? -37.635 -3.874 61.328 1.00 95.88 131 LEU A CA 1
ATOM 970 C C . LEU A 1 131 ? -38.943 -3.172 61.737 1.00 95.88 131 LEU A C 1
ATOM 972 O O . LEU A 1 131 ? -39.144 -2.858 62.910 1.00 95.88 131 LEU A O 1
ATOM 976 N N . VAL A 1 132 ? -39.859 -2.938 60.792 1.00 95.31 132 VAL A N 1
ATOM 977 C CA . VAL A 1 132 ? -41.185 -2.366 61.088 1.00 95.31 132 VAL A CA 1
ATOM 978 C C . VAL A 1 132 ? -42.001 -3.310 61.976 1.00 95.31 132 VAL A C 1
ATOM 980 O O . VAL A 1 132 ? -42.638 -2.856 62.923 1.00 95.31 132 VAL A O 1
ATOM 983 N N . SER A 1 133 ? -41.954 -4.621 61.725 1.00 94.81 133 SER A N 1
ATOM 984 C CA . SER A 1 133 ? -42.654 -5.602 62.562 1.00 94.81 133 SER A CA 1
ATOM 985 C C . SER A 1 133 ? -42.083 -5.672 63.983 1.00 94.81 133 SER A C 1
ATOM 987 O O . SER A 1 133 ? -42.849 -5.636 64.945 1.00 94.81 133 SER A O 1
ATOM 989 N N . GLU A 1 134 ? -40.753 -5.665 64.125 1.00 93.88 134 GLU A N 1
ATOM 990 C CA . GLU A 1 134 ? -40.063 -5.687 65.417 1.00 93.88 134 GLU A CA 1
ATOM 991 C C . GLU A 1 134 ? -40.348 -4.409 66.214 1.00 93.88 134 GLU A C 1
ATOM 993 O O . GLU A 1 134 ? -40.732 -4.467 67.380 1.00 93.88 134 GLU A O 1
ATOM 998 N N . THR A 1 135 ? -40.243 -3.238 65.580 1.00 94.25 135 THR A N 1
ATOM 999 C CA . THR A 1 135 ? -40.549 -1.955 66.236 1.00 94.25 135 THR A CA 1
ATOM 1000 C C . THR A 1 135 ? -42.016 -1.850 66.642 1.00 94.25 135 THR A C 1
ATOM 1002 O O . THR A 1 135 ? -42.309 -1.339 67.726 1.00 94.25 135 THR A O 1
ATOM 1005 N N . MET A 1 136 ? -42.945 -2.368 65.833 1.00 93.50 136 MET A N 1
ATOM 1006 C CA . MET A 1 136 ? -44.362 -2.408 66.186 1.00 93.50 136 MET A CA 1
ATOM 1007 C C . MET A 1 136 ? -44.624 -3.363 67.355 1.00 93.50 136 MET A C 1
ATOM 1009 O O . MET A 1 136 ? -45.349 -2.997 68.278 1.00 93.50 136 MET A O 1
ATOM 1013 N N . GLU A 1 137 ? -43.989 -4.537 67.382 1.00 91.56 137 GLU A N 1
ATOM 1014 C CA . GLU A 1 137 ? -44.073 -5.465 68.512 1.00 91.56 137 GLU A CA 1
ATOM 1015 C C . GLU A 1 137 ? -43.513 -4.846 69.803 1.00 91.56 137 GLU A C 1
ATOM 1017 O O . GLU A 1 137 ? -44.167 -4.902 70.848 1.00 91.56 137 GLU A O 1
ATOM 1022 N N . VAL A 1 138 ? -42.342 -4.205 69.739 1.00 91.12 138 VAL A N 1
ATOM 1023 C CA . VAL A 1 138 ? -41.734 -3.499 70.879 1.00 91.12 138 VAL A CA 1
ATOM 1024 C C . VAL A 1 138 ? -42.651 -2.382 71.368 1.00 91.12 138 VAL A C 1
ATOM 1026 O O . VAL A 1 138 ? -42.900 -2.281 72.567 1.00 91.12 138 VAL A O 1
ATOM 1029 N N . THR A 1 139 ? -43.220 -1.594 70.454 1.00 87.06 139 THR A N 1
ATOM 1030 C CA . THR A 1 139 ? -44.153 -0.512 70.797 1.00 87.06 139 THR A CA 1
ATOM 1031 C C . THR A 1 139 ? -45.401 -1.065 71.489 1.00 87.06 139 THR A C 1
ATOM 1033 O O . THR A 1 139 ? -45.795 -0.559 72.537 1.00 87.06 139 THR A O 1
ATOM 1036 N N . VAL A 1 140 ? -45.991 -2.150 70.977 1.00 87.81 140 VAL A N 1
ATOM 1037 C CA . VAL A 1 140 ? -47.139 -2.823 71.612 1.00 87.81 140 VAL A CA 1
ATOM 1038 C C . VAL A 1 140 ? -46.777 -3.359 73.002 1.00 87.81 140 VAL A C 1
ATOM 1040 O O . VAL A 1 140 ? -47.573 -3.217 73.932 1.00 87.81 140 VAL A O 1
ATOM 1043 N N . ARG A 1 141 ? -45.580 -3.936 73.183 1.00 84.00 141 ARG A N 1
ATOM 1044 C CA . ARG A 1 141 ? -45.095 -4.380 74.501 1.00 84.00 141 ARG A CA 1
ATOM 1045 C C . ARG A 1 141 ? -44.930 -3.205 75.470 1.00 84.00 141 ARG A C 1
ATOM 1047 O O . ARG A 1 141 ? -45.395 -3.308 76.600 1.00 84.00 141 ARG A O 1
ATOM 1054 N N . MET A 1 142 ? -44.353 -2.087 75.029 1.00 82.94 142 MET A N 1
ATOM 1055 C CA . MET A 1 142 ? -44.223 -0.867 75.839 1.00 82.94 142 MET A CA 1
ATOM 1056 C C . MET A 1 142 ? -45.593 -0.294 76.240 1.00 82.94 142 MET A C 1
ATOM 1058 O O . MET A 1 142 ? -45.791 0.066 77.398 1.00 82.94 142 MET A O 1
ATOM 1062 N N . PHE A 1 143 ? -46.572 -0.275 75.326 1.00 83.00 143 PHE A N 1
ATOM 1063 C CA . PHE A 1 143 ? -47.951 0.120 75.646 1.00 83.00 143 PHE A CA 1
ATOM 1064 C C . PHE A 1 143 ? -48.593 -0.811 76.678 1.00 83.00 143 PHE A C 1
ATOM 1066 O O . PHE A 1 143 ? -49.242 -0.346 77.612 1.00 83.00 143 PHE A O 1
ATOM 1073 N N . ARG A 1 144 ? -48.404 -2.128 76.529 1.00 83.44 144 ARG A N 1
ATOM 1074 C CA . ARG A 1 144 ? -48.963 -3.130 77.446 1.00 83.44 144 ARG A CA 1
ATOM 1075 C C . ARG A 1 144 ? -48.345 -3.063 78.844 1.00 83.44 144 ARG A C 1
ATOM 1077 O O . ARG A 1 144 ? -49.052 -3.309 79.816 1.00 83.44 144 ARG A O 1
ATOM 1084 N N . ASN A 1 145 ? -47.059 -2.735 78.941 1.00 81.94 145 ASN A N 1
ATOM 1085 C CA . ASN A 1 145 ? -46.341 -2.621 80.210 1.00 81.94 145 ASN A CA 1
ATOM 1086 C C . ASN A 1 145 ? -46.582 -1.281 80.927 1.00 81.94 145 ASN A C 1
ATOM 1088 O O . ASN A 1 145 ? -46.180 -1.137 82.076 1.00 81.94 145 ASN A O 1
ATOM 1092 N N . GLY A 1 146 ? -47.260 -0.320 80.287 1.00 68.25 146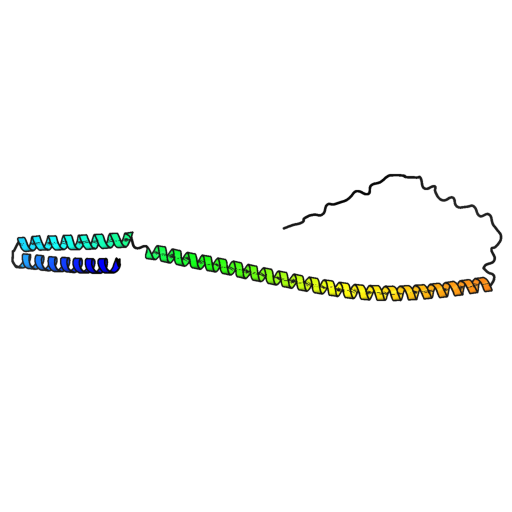 GLY A N 1
ATOM 1093 C CA . GLY A 1 146 ? -47.535 0.996 80.870 1.00 68.25 146 GLY A CA 1
ATOM 1094 C C . GLY A 1 146 ? -46.358 1.977 80.810 1.00 68.25 146 GLY A C 1
ATOM 1095 O O . GLY A 1 146 ? -46.497 3.099 81.287 1.00 68.25 146 GLY A O 1
ATOM 1096 N N . ASP A 1 147 ? -45.248 1.606 80.160 1.00 64.12 147 ASP A N 1
ATOM 1097 C CA . ASP A 1 147 ? -44.041 2.441 80.009 1.00 64.12 147 ASP A CA 1
ATOM 1098 C C . ASP A 1 147 ? -44.257 3.654 79.079 1.00 64.12 147 ASP A C 1
ATOM 1100 O O . ASP A 1 147 ? -43.408 4.534 78.975 1.00 64.12 147 ASP A O 1
ATOM 1104 N N . PHE A 1 148 ? -45.408 3.718 78.399 1.00 57.59 148 PHE A N 1
ATOM 1105 C CA . PHE A 1 148 ? -45.843 4.857 77.581 1.00 57.59 148 PHE A CA 1
ATOM 1106 C C . PHE A 1 148 ? -46.622 5.927 78.365 1.00 57.59 148 PHE A C 1
ATOM 1108 O O . PHE A 1 148 ? -47.222 6.815 77.753 1.00 57.59 148 PHE A O 1
ATOM 1115 N N . ALA A 1 149 ? -46.647 5.872 79.700 1.00 55.53 149 ALA A N 1
ATOM 1116 C CA . ALA A 1 149 ? -47.140 6.995 80.485 1.00 55.53 149 ALA A CA 1
ATOM 1117 C C . ALA A 1 149 ? -46.196 8.195 80.272 1.00 55.53 149 ALA A C 1
ATOM 1119 O O . ALA A 1 149 ? -45.006 8.082 80.569 1.00 55.53 149 ALA A O 1
ATOM 1120 N N . PRO A 1 150 ? -46.668 9.345 79.751 1.00 56.03 150 PRO A N 1
ATOM 1121 C CA . PRO A 1 150 ? -45.874 10.556 79.814 1.00 56.03 150 PRO A CA 1
ATOM 1122 C C . PRO A 1 150 ? -45.725 10.892 81.295 1.00 56.03 150 PRO A C 1
ATOM 1124 O O . PRO A 1 150 ? -46.669 11.388 81.914 1.00 56.03 150 PRO A O 1
ATOM 1127 N N . ASP A 1 151 ? -44.558 10.599 81.869 1.00 52.28 151 ASP A N 1
ATOM 1128 C CA . ASP A 1 151 ? -44.166 11.188 83.139 1.00 52.28 151 ASP A CA 1
ATOM 1129 C C . ASP A 1 151 ? -44.267 12.697 82.947 1.00 52.28 151 ASP A C 1
ATOM 1131 O O . ASP A 1 151 ? -43.552 13.296 82.145 1.00 52.28 151 ASP A O 1
ATOM 1135 N N . THR A 1 152 ? -45.293 13.248 83.590 1.00 51.22 152 THR A N 1
ATOM 1136 C CA . THR A 1 152 ? -45.626 14.654 83.806 1.00 51.22 152 THR A CA 1
ATOM 1137 C C . THR A 1 152 ? -44.824 15.660 82.986 1.00 51.22 152 THR A C 1
ATOM 1139 O O . THR A 1 152 ? -43.617 15.783 83.178 1.00 51.22 152 THR A O 1
ATOM 1142 N N . LEU A 1 153 ? -45.543 16.453 82.176 1.00 51.34 153 LEU A N 1
ATOM 1143 C CA . LEU A 1 153 ? -45.170 17.770 81.635 1.00 51.34 153 LEU A CA 1
ATOM 1144 C C . LEU A 1 153 ? -44.086 18.472 82.469 1.00 51.34 153 LEU A C 1
ATOM 1146 O O . LEU A 1 153 ? -44.363 19.345 83.289 1.00 51.34 153 LEU A O 1
ATOM 1150 N N . THR A 1 154 ? -42.832 18.111 82.237 1.00 52.16 154 THR A N 1
ATOM 1151 C CA . THR A 1 154 ? -41.711 18.907 82.687 1.00 52.16 154 THR A CA 1
ATOM 1152 C C . THR A 1 154 ? -41.491 19.843 81.528 1.00 52.16 154 THR A C 1
ATOM 1154 O O . THR A 1 154 ? -41.184 19.401 80.421 1.00 52.16 154 THR A O 1
ATOM 1157 N N . THR A 1 155 ? -41.730 21.129 81.755 1.00 51.91 155 THR A N 1
ATOM 1158 C CA . THR A 1 155 ? -41.436 22.233 80.841 1.00 51.91 155 THR A CA 1
ATOM 1159 C C . THR A 1 155 ? -39.918 22.277 80.621 1.00 51.91 155 THR A C 1
ATOM 1161 O O . THR A 1 155 ? -39.196 23.107 81.166 1.00 51.91 155 THR A O 1
ATOM 1164 N N . GLY A 1 156 ? -39.407 21.286 79.894 1.00 57.81 156 GLY A N 1
ATOM 1165 C CA . GLY A 1 156 ? -38.008 21.082 79.586 1.00 57.81 156 GLY A CA 1
ATOM 1166 C C . GLY A 1 156 ? -37.586 22.160 78.612 1.00 57.81 156 GLY A C 1
ATOM 1167 O O . GLY A 1 156 ? -38.134 22.279 77.518 1.00 57.81 156 GLY A O 1
ATOM 1168 N N . ARG A 1 157 ? -36.644 22.983 79.064 1.00 59.50 157 ARG A N 1
ATOM 1169 C CA . ARG A 1 157 ? -36.010 24.088 78.349 1.00 59.50 157 ARG A CA 1
ATOM 1170 C C . ARG A 1 157 ? -35.792 23.730 76.874 1.00 59.50 157 ARG A C 1
ATOM 1172 O O . ARG A 1 157 ? -34.904 22.946 76.552 1.00 59.50 157 ARG A O 1
ATOM 1179 N N . LEU A 1 158 ? -36.610 24.325 76.004 1.00 64.75 158 LEU A N 1
ATOM 1180 C CA . LEU A 1 158 ? -36.464 24.270 74.552 1.00 64.75 158 LEU A CA 1
ATOM 1181 C C . LEU A 1 158 ? -35.003 24.567 74.203 1.00 64.75 158 LEU A C 1
ATOM 1183 O O . LEU A 1 158 ? -34.502 25.659 74.489 1.00 64.75 158 LEU A O 1
ATOM 1187 N N . ILE A 1 159 ? -34.313 23.593 73.610 1.00 61.72 159 ILE A N 1
ATOM 1188 C CA . ILE A 1 159 ? -33.008 23.829 73.001 1.00 61.72 159 ILE A CA 1
ATOM 1189 C C . ILE A 1 159 ? -33.269 24.819 71.864 1.00 61.72 159 ILE A C 1
ATOM 1191 O O . ILE A 1 159 ? -33.954 24.497 70.894 1.00 61.72 159 ILE A O 1
ATOM 1195 N N . GLN A 1 160 ? -32.790 26.055 72.014 1.00 62.78 160 GLN A N 1
ATOM 1196 C CA . GLN A 1 160 ? -32.833 27.031 70.934 1.00 62.78 160 GLN A CA 1
ATOM 1197 C C . GLN A 1 160 ? -31.976 26.493 69.792 1.00 62.78 160 GLN A C 1
ATOM 1199 O O . GLN A 1 160 ? -30.761 26.355 69.929 1.00 62.78 160 GLN A O 1
ATOM 1204 N N . PHE A 1 161 ? -32.614 26.191 68.666 1.00 61.44 161 PHE A N 1
ATOM 1205 C CA . PHE A 1 161 ? -31.896 25.969 67.423 1.00 61.44 161 PHE A CA 1
ATOM 1206 C C . PHE A 1 161 ? -31.053 27.216 67.119 1.00 61.44 161 PHE A C 1
ATOM 1208 O O . PHE A 1 161 ? -31.570 28.335 67.248 1.00 61.44 161 PHE A O 1
ATOM 1215 N N . PRO A 1 162 ? -29.776 27.068 66.720 1.00 61.75 162 PRO A N 1
ATOM 1216 C CA . PRO A 1 162 ? -29.005 28.190 66.215 1.00 61.75 162 PRO A CA 1
ATOM 1217 C C . PRO A 1 162 ? -29.803 28.817 65.077 1.00 61.75 162 PRO A C 1
ATOM 1219 O O . PRO A 1 162 ? -30.198 28.122 64.138 1.00 61.75 162 PRO A O 1
ATOM 1222 N N . LYS A 1 163 ? -30.089 30.118 65.182 1.00 58.38 163 LYS A N 1
ATOM 1223 C CA . LYS A 1 163 ? -30.697 30.876 64.091 1.00 58.38 163 LYS A CA 1
ATOM 1224 C C . LYS A 1 163 ? -29.827 30.644 62.859 1.00 58.38 163 LYS A C 1
ATOM 1226 O O . LYS A 1 163 ? -28.674 31.063 62.842 1.00 58.38 163 LYS A O 1
ATOM 1231 N N . GLN A 1 164 ? -30.370 29.962 61.853 1.00 58.44 164 GLN A N 1
ATOM 1232 C CA . GLN A 1 164 ? -29.805 30.011 60.516 1.00 58.44 164 GLN A CA 1
ATOM 1233 C C . GLN A 1 164 ? -29.884 31.473 60.087 1.00 58.44 164 GLN A C 1
ATOM 1235 O O . GLN A 1 164 ? -30.960 31.980 59.762 1.00 58.44 164 GLN A O 1
ATOM 1240 N N . GLU A 1 165 ? -28.750 32.169 60.160 1.00 50.81 165 GLU A N 1
ATOM 1241 C CA . GLU A 1 165 ? -28.565 33.414 59.439 1.00 50.81 165 GLU A CA 1
ATOM 1242 C C . GLU A 1 165 ? -28.990 33.164 57.997 1.00 50.81 165 GLU A C 1
ATOM 1244 O O . GLU A 1 165 ? -28.452 32.308 57.292 1.00 50.81 165 GLU A O 1
ATOM 1249 N N . HIS A 1 166 ? -30.019 33.894 57.585 1.00 51.38 166 HIS A N 1
ATOM 1250 C CA . HIS A 1 166 ? -30.380 34.049 56.195 1.00 51.38 166 HIS A CA 1
ATOM 1251 C C . HIS A 1 166 ? -29.146 34.501 55.406 1.00 51.38 166 HIS A C 1
ATOM 1253 O O . HIS A 1 166 ? -28.845 35.690 55.350 1.00 51.38 166 HIS A O 1
ATOM 1259 N N . GLN A 1 167 ? -28.477 33.576 54.720 1.00 48.16 167 GLN A N 1
ATOM 1260 C CA . GLN A 1 167 ? -27.819 33.904 53.463 1.00 48.16 167 GLN A CA 1
ATOM 1261 C C . GLN A 1 167 ? -28.752 33.541 52.319 1.00 48.16 167 GLN A C 1
ATOM 1263 O O . GLN A 1 167 ? -28.643 32.517 51.649 1.00 48.16 167 GLN A O 1
ATOM 1268 N N . VAL A 1 168 ? -29.671 34.473 52.082 1.00 52.78 168 VAL A N 1
ATOM 1269 C CA . VAL A 1 168 ? -30.122 34.788 50.735 1.00 52.78 168 VAL A CA 1
ATOM 1270 C C . VAL A 1 168 ? -28.880 35.195 49.933 1.00 52.78 168 VAL A C 1
ATOM 1272 O O . VAL A 1 168 ? -28.404 36.322 50.029 1.00 52.78 168 VAL A O 1
ATOM 1275 N N . ARG A 1 169 ? -28.341 34.264 49.150 1.00 44.06 169 ARG A N 1
ATOM 1276 C CA . ARG A 1 169 ? -27.565 34.557 47.939 1.00 44.06 169 ARG A CA 1
ATOM 1277 C C . ARG A 1 169 ? -28.026 33.583 46.862 1.00 44.06 169 ARG A C 1
ATOM 1279 O O . ARG A 1 169 ? -27.639 32.425 46.830 1.00 44.06 169 ARG A O 1
ATOM 1286 N N . THR A 1 170 ? -29.081 33.977 46.155 1.00 41.69 170 THR A N 1
ATOM 1287 C CA . THR A 1 170 ? -28.998 34.407 44.748 1.00 41.69 170 THR A CA 1
ATOM 1288 C C . THR A 1 170 ? -28.473 33.315 43.822 1.00 41.69 170 THR A C 1
ATOM 1290 O O . THR A 1 170 ? -27.273 33.086 43.732 1.00 41.69 170 THR A O 1
ATOM 1293 N N . THR A 1 171 ? -29.411 32.699 43.098 1.00 49.53 171 THR A N 1
ATOM 1294 C CA . THR A 1 171 ? -29.351 32.554 41.633 1.00 49.53 171 THR A CA 1
ATOM 1295 C C . THR A 1 171 ? -27.941 32.455 41.043 1.00 49.53 171 THR A C 1
ATOM 1297 O O . THR A 1 171 ? -27.319 33.460 40.707 1.00 49.53 171 THR A O 1
ATOM 1300 N N . GLY A 1 172 ? -27.480 31.222 40.857 1.00 42.78 172 GLY A N 1
ATOM 1301 C CA . GLY A 1 172 ? -26.275 30.892 40.096 1.00 42.78 172 GLY A CA 1
ATOM 1302 C C . GLY A 1 172 ? -26.451 29.613 39.285 1.00 42.78 172 GLY A C 1
ATOM 1303 O O . GLY A 1 172 ? -25.504 28.860 39.092 1.00 42.78 172 GLY A O 1
ATOM 1304 N N . GLN A 1 173 ? -27.677 29.339 38.833 1.00 51.25 173 GLN A N 1
ATOM 1305 C CA . GLN A 1 173 ? -27.973 28.298 37.856 1.00 51.25 173 GLN A CA 1
ATOM 1306 C C . GLN A 1 173 ? -27.534 28.796 36.472 1.00 51.25 173 GLN A C 1
ATOM 1308 O O . GLN A 1 173 ? -28.336 29.239 35.660 1.00 51.25 173 GLN A O 1
ATOM 1313 N N . ALA A 1 174 ? -26.222 28.781 36.240 1.00 48.78 174 ALA A N 1
ATOM 1314 C CA . ALA A 1 174 ? -25.613 28.999 34.936 1.00 48.78 174 ALA A CA 1
ATOM 1315 C C . ALA A 1 174 ? -24.226 28.345 34.889 1.00 48.78 174 ALA A C 1
ATOM 1317 O O . ALA A 1 174 ? -23.209 29.018 35.014 1.00 48.78 174 ALA A O 1
ATOM 1318 N N . ARG A 1 175 ? -24.179 27.029 34.663 1.00 46.16 175 ARG A N 1
ATOM 1319 C CA . ARG A 1 175 ? -23.092 26.402 33.893 1.00 46.16 175 ARG A CA 1
ATOM 1320 C C . ARG A 1 175 ? -23.678 25.376 32.938 1.00 46.16 175 ARG A C 1
ATOM 1322 O O . ARG A 1 175 ? -23.643 24.169 33.139 1.00 46.16 175 ARG A O 1
ATOM 1329 N N . SER A 1 176 ? -24.267 25.947 31.899 1.00 46.75 176 SER A N 1
ATOM 1330 C CA . SER A 1 176 ? -24.374 25.342 30.584 1.00 46.75 176 SER A CA 1
ATOM 1331 C C . SER A 1 176 ? -22.972 25.260 29.966 1.00 46.75 176 SER A C 1
ATOM 1333 O O . SER A 1 176 ? -22.245 26.249 30.004 1.00 46.75 176 SER A O 1
ATOM 1335 N N . ARG A 1 177 ? -22.670 24.095 29.380 1.00 50.19 177 ARG A N 1
ATOM 1336 C CA . ARG A 1 177 ? -21.743 23.835 28.259 1.00 50.19 177 ARG A CA 1
ATOM 1337 C C . ARG A 1 177 ? -20.242 24.077 28.462 1.00 50.19 177 ARG A C 1
ATOM 1339 O O . ARG A 1 177 ? -19.784 25.195 28.653 1.00 50.19 177 ARG A O 1
ATOM 1346 N N . GLY A 1 178 ? -19.478 23.000 28.269 1.00 42.47 178 GLY A 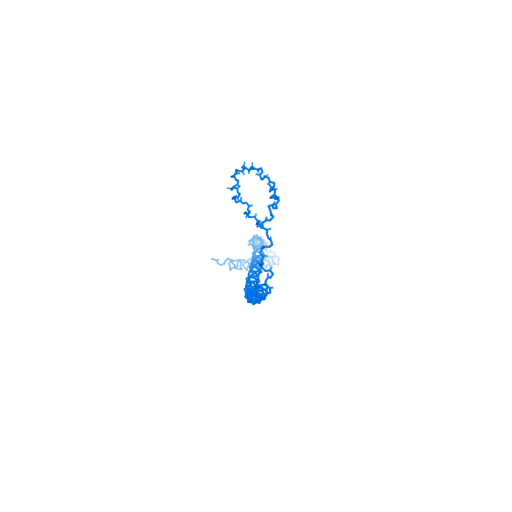N 1
ATOM 1347 C CA . GLY A 1 178 ? -18.034 23.075 28.056 1.00 42.47 178 GLY A CA 1
ATOM 1348 C C . GLY A 1 178 ? -17.284 21.750 28.179 1.00 42.47 178 GLY A C 1
ATOM 1349 O O . GLY A 1 178 ? -16.273 21.718 28.860 1.00 42.47 178 GLY A O 1
ATOM 1350 N N . HIS A 1 179 ? -17.755 20.670 27.553 1.00 45.00 179 HIS A N 1
ATOM 1351 C CA . HIS A 1 179 ? -16.883 19.548 27.177 1.00 45.00 179 HIS A CA 1
ATOM 1352 C C . HIS A 1 179 ? -17.301 19.052 25.792 1.00 45.00 179 HIS A C 1
ATOM 1354 O O . HIS A 1 179 ? -17.862 17.975 25.620 1.00 45.00 179 HIS A O 1
ATOM 1360 N N . GLU A 1 180 ? -17.063 19.911 24.804 1.00 44.84 180 GLU A N 1
ATOM 1361 C CA . GLU A 1 180 ? -16.892 19.491 23.419 1.00 44.84 180 GLU A CA 1
ATOM 1362 C C . GLU A 1 180 ? -15.403 19.184 23.201 1.00 44.84 180 GLU A C 1
ATOM 1364 O O . GLU A 1 180 ? -14.545 19.996 23.538 1.00 44.84 180 GLU A O 1
ATOM 1369 N N . GLY A 1 181 ? -15.118 18.006 22.640 1.00 42.75 181 GLY A N 1
ATOM 1370 C CA . GLY A 1 181 ? -13.970 17.789 21.758 1.00 42.75 181 GLY A CA 1
ATOM 1371 C C . GLY A 1 181 ? -12.597 17.568 22.393 1.00 42.75 181 GLY A C 1
ATOM 1372 O O . GLY A 1 181 ? -11.723 18.418 22.283 1.00 42.75 181 GLY A O 1
ATOM 1373 N N . VAL A 1 182 ? -12.348 16.359 22.904 1.00 49.38 182 VAL A N 1
ATOM 1374 C CA . VAL A 1 182 ? -11.051 15.710 22.649 1.00 49.38 182 VAL A CA 1
ATOM 1375 C C . VAL A 1 182 ? -11.232 14.931 21.351 1.00 49.38 182 VAL A C 1
ATOM 1377 O O . VAL A 1 182 ? -11.877 13.884 21.343 1.00 49.38 182 VAL A O 1
ATOM 1380 N N . ALA A 1 183 ? -10.738 15.486 20.251 1.00 49.16 183 ALA A N 1
ATOM 1381 C CA . ALA A 1 183 ? -10.515 14.743 19.018 1.00 49.16 183 ALA A CA 1
ATOM 1382 C C . ALA A 1 183 ? -9.022 14.376 18.935 1.00 49.16 183 ALA A C 1
ATOM 1384 O O . ALA A 1 183 ? -8.195 15.182 19.373 1.00 49.16 183 ALA A O 1
ATOM 1385 N N . PRO A 1 184 ? -8.657 13.198 18.404 1.00 54.06 184 PRO A N 1
ATOM 1386 C CA . PRO A 1 184 ? -7.434 13.066 17.622 1.00 54.06 184 PRO A CA 1
ATOM 1387 C C . PRO A 1 184 ? -7.568 13.774 16.265 1.00 54.06 184 PRO A C 1
ATOM 1389 O O . PRO A 1 184 ? -8.686 13.766 15.696 1.00 54.06 184 PRO A O 1
#

Secondary structure (DSSP, 8-state):
--HHHHHHHHHHHHHHHHHHHHHHHHHHHHTT-HHHHHHHHHHHHHHHHHHHHHHHHHHHH--HHHHHHHHHHHHHHHHHHHHHHHHHHHHHHHHHHHHHHHHHHHHHHHHHHHHHHHHHHHHHHHHHHHHHHHHHHHHHHHHHHTTT------------------------------------

Radius of gyration: 55.83 Å; chains: 1; bounding box: 92×43×148 Å

Sequence (184 aa):
MNLQASVRATAAAATALSSTGLALTGLGVLRNNVPHAVGGSCLVATGIAVVALILIRTWITDTSDARNALAAAQRDAEKERSRYFAAQAALENEQGRLRQEVNAEQQRIASILATEREAMNIMFEEKRAALVSETMEVTVRMFRNGDFAPDTLTTGRLIQFPKQEHQVRTTGQARSRGHEGVAP

pLDDT: mean 80.68, std 17.13, range [41.69, 97.94]

Foldseek 3Di:
DPVVVVLVVLLVVLVVLLVVLVVQLVVCVVVVNVVSNVSSVVSNVVSVVSVVVSVVVCVVPVCVVVVVVVVVVVVVVVVVVVVVVVVVVVVVVVVVVVVVVVVVVVVVVVVVVVVVVVVVVVVVVVVVVVVVVVVVVVVVVCVVVVVPPPPDPDVPPPPDDPPPPDPPDDDDPDDDDDDPDPDD